Protein AF-A0ABD3NKW6-F1 (afdb_monomer)

InterPro domains:
  IPR004033 UbiE/COQ5 methyltransferase [MF_01813] (65-341)
  IPR004033 UbiE/COQ5 methyltransferase [PS51608] (69-341)
  IPR004033 UbiE/COQ5 methyltransferase [TIGR01934] (74-341)
  IPR023576 UbiE/COQ5 methyltransferase, conserved site [PS01183] (85-100)
  IPR023576 UbiE/COQ5 methyltransferase, conserved site [PS01184] (249-263)
  IPR029063 S-adenosyl-L-methionine-dependent methyltransferase superfamily [G3DSA:3.40.50.150] (80-342)
  IPR029063 S-adenosyl-L-methionine-dependent methyltransferase superfamily [SSF53335] (62-340)

Secondary structure (DSSP, 8-state):
----------------------------------------PPP-----PPPS-BTTEEEETTEEEEHHHHHHHHHHHHHHHGGGHHHHHHHHHTTTHHHHHHHHHHHHTHHHHHHHHHHHHHHHHHH--SS-----PPPEEEEEET-TT-HHHHHHHHHHTHHHHHHHHS--SEEEEEEES-HHHHHHHHHHHHHHH-SHHHHTS-SEEEEE-BTTB-SS-TT-EEEEEEES-GGG-S-HHHHHHHHHHHEEEEEEEEEEEE---SSHHHHHHHHHHHHHTHHHHHHHHHS-HHHHHHHHHHHHHSPPHHHHHHHHHHTT-EEEEEEEEGGGTEEEEEEE---

Sequence (343 aa):
MASCGVASTFIRRACAAYNSHAAVSSRQSGRYLSTAANSTAPPHQSQTVESYVSGSTTHFGFTSVSINEKESKVRQVFENVADNYDVMNDFMSAGLHRYWKDELLKMTGVAPMSKVIRRRASMNNYESSTELDNKRGSGFSILDVAGGTGDVAFRFIDAAKCEERAKSSGLDEIAVTVCDINPEMLRVGESRARKRFGSALLDDTRALTFVEGNAQYLPFEDNSFDLYTIAFGLRNVTDVDMALRDAYRVLKPGGRFMCLEFSHVTNVPLAKLYDLYSFNVIPQLGQMVANDRDSYQYLVESIRKFCTQEELVKRMEVGGFEEVKFTNMSGGIVAVHEGWKPL

Mean predicted aligned error: 11.47 Å

Organism: NCBI:txid382360

Structure (mmCIF, N/CA/C/O backbone):
data_AF-A0ABD3NKW6-F1
#
_entry.id   AF-A0ABD3NKW6-F1
#
loop_
_atom_site.group_PDB
_atom_site.id
_atom_site.type_symbol
_atom_site.label_atom_id
_atom_site.label_alt_id
_atom_site.label_comp_id
_atom_site.label_asym_id
_atom_site.label_entity_id
_atom_site.label_seq_id
_atom_site.pdbx_PDB_ins_code
_atom_site.Cartn_x
_atom_site.Cartn_y
_atom_site.Cartn_z
_atom_site.occupancy
_atom_site.B_iso_or_equiv
_atom_site.auth_seq_id
_atom_site.auth_comp_id
_atom_site.auth_asym_id
_atom_site.auth_atom_id
_atom_site.pdbx_PDB_model_num
ATOM 1 N N . MET A 1 1 ? -18.221 -42.691 -45.641 1.00 33.38 1 MET A N 1
ATOM 2 C CA . MET A 1 1 ? -18.600 -44.105 -45.842 1.00 33.38 1 MET A CA 1
ATOM 3 C C . MET A 1 1 ? -17.559 -44.968 -45.150 1.00 33.38 1 MET A C 1
ATOM 5 O O . MET A 1 1 ? -16.398 -44.699 -45.403 1.00 33.38 1 MET A O 1
ATOM 9 N N . ALA A 1 2 ? -18.010 -45.889 -44.281 1.00 30.97 2 ALA A N 1
ATOM 10 C CA . ALA A 1 2 ? -17.449 -47.209 -43.914 1.00 30.97 2 ALA A CA 1
ATOM 11 C C . ALA A 1 2 ? -15.909 -47.385 -43.800 1.00 30.97 2 ALA A C 1
ATOM 13 O O . ALA A 1 2 ? -15.176 -46.987 -44.685 1.00 30.97 2 ALA A O 1
ATOM 14 N N . SER A 1 3 ? -15.316 -48.111 -42.850 1.00 28.39 3 SER A N 1
ATOM 15 C CA . SER A 1 3 ? -15.777 -49.007 -41.780 1.00 28.39 3 SER A CA 1
ATOM 16 C C . SER A 1 3 ? -14.523 -49.640 -41.136 1.00 28.39 3 SER A C 1
ATOM 18 O O . SER A 1 3 ? -13.488 -49.714 -41.790 1.00 28.39 3 SER A O 1
ATOM 20 N N . CYS A 1 4 ? -14.699 -50.212 -39.936 1.00 27.86 4 CYS A N 1
ATOM 21 C CA . CYS A 1 4 ? -13.873 -51.237 -39.266 1.00 27.86 4 CYS A CA 1
ATOM 22 C C . CYS A 1 4 ? -12.521 -50.793 -38.668 1.00 27.86 4 CYS A C 1
ATOM 24 O O . CYS A 1 4 ? -11.718 -50.162 -39.330 1.00 27.86 4 CYS A O 1
ATOM 26 N N . GLY A 1 5 ? -12.145 -51.141 -37.435 1.00 28.44 5 GLY A N 1
ATOM 27 C CA . GLY A 1 5 ? -12.767 -52.033 -36.456 1.00 28.44 5 GLY A CA 1
ATOM 28 C C . GLY A 1 5 ? -11.754 -53.007 -35.833 1.00 28.44 5 GLY A C 1
ATOM 29 O O . GLY A 1 5 ? -11.247 -53.874 -36.527 1.00 28.44 5 GLY A O 1
ATOM 30 N N . VAL A 1 6 ? -11.637 -52.915 -34.500 1.00 31.64 6 VAL A N 1
ATOM 31 C CA . VAL A 1 6 ? -11.466 -54.010 -33.516 1.00 31.64 6 VAL A CA 1
ATOM 32 C C . VAL A 1 6 ? -10.056 -54.568 -33.194 1.00 31.64 6 VAL A C 1
ATOM 34 O O . VAL A 1 6 ? -9.278 -54.917 -34.071 1.00 31.64 6 VAL A O 1
ATOM 37 N N . ALA A 1 7 ? -9.880 -54.771 -31.871 1.00 27.59 7 ALA A N 1
ATOM 38 C CA . ALA A 1 7 ? -9.043 -55.729 -31.115 1.00 27.59 7 ALA A CA 1
ATOM 39 C C . ALA A 1 7 ? -7.754 -55.162 -30.472 1.00 27.59 7 ALA A C 1
ATOM 41 O O . ALA A 1 7 ? -6.830 -54.778 -31.171 1.00 27.59 7 ALA A O 1
ATOM 42 N N . SER A 1 8 ? -7.713 -54.948 -29.140 1.00 26.91 8 SER A N 1
ATOM 43 C CA . SER A 1 8 ? -7.470 -55.944 -28.052 1.00 26.91 8 SER A CA 1
ATOM 44 C C . SER A 1 8 ? -5.979 -56.338 -28.014 1.00 26.91 8 SER A C 1
ATOM 46 O O . SER A 1 8 ? -5.435 -56.686 -29.044 1.00 26.91 8 SER A O 1
ATOM 48 N N . THR A 1 9 ? -5.186 -56.350 -26.938 1.00 28.30 9 THR A N 1
ATOM 49 C CA . THR A 1 9 ? -5.363 -56.706 -25.518 1.00 28.30 9 THR A CA 1
ATOM 50 C C . THR A 1 9 ? -3.988 -56.458 -24.870 1.00 28.30 9 THR A C 1
ATOM 52 O O . THR A 1 9 ? -3.027 -56.920 -25.464 1.00 28.30 9 THR A O 1
ATOM 55 N N . PHE A 1 10 ? -3.835 -55.847 -23.685 1.00 27.58 10 PHE A N 1
ATOM 56 C CA . PHE A 1 10 ? -2.693 -56.155 -22.787 1.00 27.58 10 PHE A CA 1
ATOM 57 C C . PHE A 1 10 ? -2.976 -55.727 -21.329 1.00 27.58 10 PHE A C 1
ATOM 59 O O . PHE A 1 10 ? -2.706 -54.620 -20.886 1.00 27.58 10 PHE A O 1
ATOM 66 N N . ILE A 1 11 ? -3.677 -56.630 -20.642 1.00 30.50 11 ILE A N 1
ATOM 67 C CA . ILE A 1 11 ? -3.441 -57.194 -19.299 1.00 30.50 11 ILE A CA 1
ATOM 68 C C . ILE A 1 11 ? -2.828 -56.312 -18.181 1.00 30.50 11 ILE A C 1
ATOM 70 O O . ILE A 1 11 ? -1.677 -55.893 -18.210 1.00 30.50 11 ILE A O 1
ATOM 74 N N . ARG A 1 12 ? -3.630 -56.224 -17.107 1.00 28.33 12 ARG A N 1
ATOM 75 C CA . ARG A 1 12 ? -3.358 -55.844 -15.707 1.00 28.33 12 ARG A CA 1
ATOM 76 C C . ARG A 1 12 ? -2.339 -56.751 -14.984 1.00 28.33 12 ARG A C 1
ATOM 78 O O . ARG A 1 12 ? -2.414 -57.964 -15.161 1.00 28.33 12 ARG A O 1
ATOM 85 N N . ARG A 1 13 ? -1.584 -56.177 -14.027 1.00 29.86 13 ARG A N 1
ATOM 86 C CA . ARG A 1 13 ? -1.121 -56.674 -12.686 1.00 29.86 13 ARG A CA 1
ATOM 87 C C . ARG A 1 13 ? 0.181 -55.911 -12.329 1.00 29.86 13 ARG A C 1
ATOM 89 O O . ARG A 1 13 ? 0.965 -55.669 -13.227 1.00 29.86 13 ARG A O 1
ATOM 96 N N . ALA A 1 14 ? 0.491 -55.460 -11.111 1.00 27.47 14 ALA A N 1
ATOM 97 C CA . ALA A 1 14 ? 0.169 -55.966 -9.781 1.00 27.47 14 ALA A CA 1
ATOM 98 C C . ALA A 1 14 ? 0.286 -54.872 -8.687 1.00 27.47 14 ALA A C 1
ATOM 100 O O . ALA A 1 14 ? 1.202 -54.054 -8.715 1.00 27.47 14 ALA A O 1
ATOM 101 N N . CYS A 1 15 ? -0.598 -54.943 -7.686 1.00 25.53 15 CYS A N 1
ATOM 102 C CA . CYS A 1 15 ? -0.353 -54.509 -6.306 1.00 25.53 15 CYS A CA 1
ATOM 103 C C . CYS A 1 15 ? 0.117 -55.725 -5.491 1.00 25.53 15 CYS A C 1
ATOM 105 O O . CYS A 1 15 ? -0.533 -56.766 -5.565 1.00 25.53 15 CYS A O 1
ATOM 107 N N . ALA A 1 16 ? 1.174 -55.572 -4.689 1.00 28.62 16 ALA A N 1
ATOM 108 C CA . ALA A 1 16 ? 1.470 -56.333 -3.463 1.00 28.62 16 ALA A CA 1
ATOM 109 C C . ALA A 1 16 ? 2.664 -55.635 -2.774 1.00 28.62 16 ALA A C 1
ATOM 111 O O . ALA A 1 16 ? 3.709 -55.462 -3.386 1.00 28.62 16 ALA A O 1
ATOM 112 N N . ALA A 1 17 ? 2.444 -54.978 -1.635 1.00 28.56 17 ALA A N 1
ATOM 113 C CA . ALA A 1 17 ? 2.640 -55.523 -0.287 1.00 28.56 17 ALA A CA 1
ATOM 114 C C . ALA A 1 17 ? 4.110 -55.482 0.170 1.00 28.56 17 ALA A C 1
ATOM 116 O O . ALA A 1 17 ? 4.912 -56.308 -0.244 1.00 28.56 17 ALA A O 1
ATOM 117 N N . TYR A 1 18 ? 4.427 -54.565 1.089 1.00 26.27 18 TYR A N 1
ATOM 118 C CA . TYR A 1 18 ? 5.537 -54.732 2.026 1.00 26.27 18 TYR A CA 1
ATOM 119 C C . TYR A 1 18 ? 5.127 -54.166 3.387 1.00 26.27 18 TYR A C 1
ATOM 121 O O . TYR A 1 18 ? 5.034 -52.960 3.586 1.00 26.27 18 TYR A O 1
ATOM 129 N N . ASN A 1 19 ? 4.831 -55.086 4.300 1.00 27.77 19 ASN A N 1
ATOM 130 C CA . ASN A 1 19 ? 4.657 -54.865 5.726 1.00 27.77 19 ASN A CA 1
ATOM 131 C C . ASN A 1 19 ? 5.446 -55.998 6.388 1.00 27.77 19 ASN A C 1
ATOM 133 O O . ASN A 1 19 ? 5.129 -57.167 6.170 1.00 27.77 19 ASN A O 1
ATOM 137 N N . SER A 1 20 ? 6.478 -55.680 7.165 1.00 32.22 20 SER A N 1
ATOM 138 C CA . SER A 1 20 ? 7.142 -56.665 8.020 1.00 32.22 20 SER A CA 1
ATOM 139 C C . SER A 1 20 ? 7.704 -55.992 9.265 1.00 32.22 20 SER A C 1
ATOM 141 O O . SER A 1 20 ? 8.582 -55.135 9.192 1.00 32.22 20 SER A O 1
ATOM 143 N N . HIS A 1 21 ? 7.153 -56.421 10.396 1.00 29.48 21 HIS A N 1
ATOM 144 C CA . HIS A 1 21 ? 7.590 -56.178 11.762 1.00 29.48 21 HIS A CA 1
ATOM 145 C C . HIS A 1 21 ? 9.037 -56.619 12.026 1.00 29.48 21 HIS A C 1
ATOM 147 O O . HIS A 1 21 ? 9.450 -57.691 11.591 1.00 29.48 21 HIS A O 1
ATOM 153 N N . ALA A 1 22 ? 9.718 -55.882 12.905 1.00 29.91 22 ALA A N 1
ATOM 154 C CA . ALA A 1 22 ? 10.648 -56.449 13.877 1.00 29.91 22 ALA A CA 1
ATOM 155 C C . ALA A 1 22 ? 10.553 -55.651 15.190 1.00 29.91 22 ALA A C 1
ATOM 157 O O . ALA A 1 22 ? 10.669 -54.428 15.197 1.00 29.91 22 ALA A O 1
ATOM 158 N N . ALA A 1 23 ? 10.289 -56.359 16.286 1.00 29.00 23 ALA A N 1
ATOM 159 C CA . ALA A 1 23 ? 10.286 -55.876 17.666 1.00 29.00 23 ALA A CA 1
ATOM 160 C C . ALA A 1 23 ? 11.437 -56.541 18.452 1.00 29.00 23 ALA A C 1
ATOM 162 O O . ALA A 1 23 ? 12.049 -57.467 17.923 1.00 29.00 23 ALA A O 1
ATOM 163 N N . VAL A 1 24 ? 11.619 -56.111 19.720 1.00 29.00 24 VAL A N 1
ATOM 164 C CA . VAL A 1 24 ? 12.533 -56.566 20.815 1.00 29.00 24 VAL A CA 1
ATOM 165 C C . VAL A 1 24 ? 13.629 -55.515 21.108 1.00 29.00 24 VAL A C 1
ATOM 167 O O . VAL A 1 24 ? 14.308 -55.089 20.190 1.00 29.00 24 VAL A O 1
ATOM 170 N N . SER A 1 25 ? 13.938 -55.053 22.332 1.00 28.39 25 SER A N 1
ATOM 171 C CA . SER A 1 25 ? 13.338 -55.130 23.677 1.00 28.39 25 SER A CA 1
ATOM 172 C C . SER A 1 25 ? 14.149 -54.244 24.656 1.00 28.39 25 SER A C 1
ATOM 174 O O . SER A 1 25 ? 15.366 -54.351 24.711 1.00 28.39 25 SER A O 1
ATOM 176 N N . SER A 1 26 ? 13.433 -53.504 25.513 1.00 29.06 26 SER A N 1
ATOM 177 C CA . SER A 1 26 ? 13.667 -53.228 26.953 1.00 29.06 26 SER A CA 1
ATOM 178 C C . SER A 1 26 ? 14.869 -52.437 27.522 1.00 29.06 26 SER A C 1
ATOM 180 O O . SER A 1 26 ? 16.027 -52.736 27.253 1.00 29.06 26 SER A O 1
ATOM 182 N N . ARG A 1 27 ? 14.493 -51.666 28.569 1.00 28.92 27 ARG A N 1
ATOM 183 C CA . ARG A 1 27 ? 15.226 -51.003 29.684 1.00 28.92 27 ARG A CA 1
ATOM 184 C C . ARG A 1 27 ? 15.578 -49.529 29.402 1.00 28.92 27 ARG A C 1
ATOM 186 O O . ARG A 1 27 ? 16.121 -49.232 28.358 1.00 28.92 27 ARG A O 1
ATOM 193 N N . GLN A 1 28 ? 15.295 -48.545 30.261 1.00 30.89 28 GLN A N 1
ATOM 194 C CA . GLN A 1 28 ? 14.989 -48.552 31.694 1.00 30.89 28 GLN A CA 1
ATOM 195 C C . GLN A 1 28 ? 14.219 -47.273 32.093 1.00 30.89 28 GLN A C 1
ATOM 197 O O . GLN A 1 28 ? 14.350 -46.218 31.484 1.00 30.89 28 GLN A O 1
ATOM 202 N N . SER A 1 29 ? 13.413 -47.416 33.138 1.00 29.16 29 SER A N 1
ATOM 203 C CA . SER A 1 29 ? 12.510 -46.462 33.784 1.00 29.16 29 SER A CA 1
ATOM 204 C C . SER A 1 29 ? 13.199 -45.318 34.543 1.00 29.16 29 SER A C 1
ATOM 206 O O . SER A 1 29 ? 14.027 -45.584 35.412 1.00 29.16 29 SER A O 1
ATOM 208 N N . GLY A 1 30 ? 12.734 -44.081 34.340 1.00 28.47 30 GLY A N 1
ATOM 209 C CA . GLY A 1 30 ? 12.925 -42.947 35.250 1.00 28.47 30 GLY A CA 1
ATOM 210 C C . GLY A 1 30 ? 11.566 -42.390 35.677 1.00 28.47 30 GLY A C 1
ATOM 211 O O . GLY A 1 30 ? 10.853 -41.802 34.872 1.00 28.47 30 GLY A O 1
ATOM 212 N N . ARG A 1 31 ? 11.181 -42.634 36.935 1.00 30.16 31 ARG A N 1
ATOM 213 C CA . ARG A 1 31 ? 9.977 -42.084 37.573 1.00 30.16 31 ARG A CA 1
ATOM 214 C C . ARG A 1 31 ? 10.180 -40.590 37.837 1.00 30.16 31 ARG A C 1
ATOM 216 O O . ARG A 1 31 ? 11.082 -40.249 38.593 1.00 30.16 31 ARG A O 1
ATOM 223 N N . TYR A 1 32 ? 9.284 -39.742 37.340 1.00 29.30 32 TYR A N 1
ATOM 224 C CA . TYR A 1 32 ? 8.983 -38.459 37.975 1.00 29.30 32 TYR A CA 1
ATOM 225 C C . TYR A 1 32 ? 7.491 -38.393 38.290 1.00 29.30 32 TYR A C 1
ATOM 227 O O . TYR A 1 32 ? 6.638 -38.765 37.488 1.00 29.30 32 TYR A O 1
ATOM 235 N N . LEU A 1 33 ? 7.224 -38.030 39.539 1.00 29.61 33 LEU A N 1
ATOM 236 C CA . LEU A 1 33 ? 5.930 -38.032 40.200 1.00 29.61 33 LEU A CA 1
ATOM 237 C C . LEU A 1 33 ? 4.982 -37.018 39.550 1.00 29.61 33 LEU A C 1
ATOM 239 O O . LEU A 1 33 ? 5.311 -35.846 39.403 1.00 29.61 33 LEU A O 1
ATOM 243 N N . SER A 1 34 ? 3.788 -37.498 39.207 1.00 28.03 34 SER A N 1
ATOM 244 C CA . SER A 1 34 ? 2.628 -36.704 38.811 1.00 28.03 34 SER A CA 1
ATOM 245 C C . SER A 1 34 ? 2.076 -35.953 40.025 1.00 28.03 34 SER A C 1
ATOM 247 O O . SER A 1 34 ? 1.469 -36.569 40.903 1.00 28.03 34 SER A O 1
ATOM 249 N N . THR A 1 35 ? 2.218 -34.630 40.053 1.00 30.28 35 THR A N 1
ATOM 250 C CA . THR A 1 35 ? 1.342 -33.748 40.831 1.00 30.28 35 THR A CA 1
ATOM 251 C C . THR A 1 35 ? 0.228 -33.252 39.916 1.00 30.28 35 THR A C 1
ATOM 253 O O . THR A 1 35 ? 0.448 -32.451 39.011 1.00 30.28 35 THR A O 1
ATOM 256 N N . ALA A 1 36 ? -0.982 -33.765 40.142 1.00 33.78 36 ALA A N 1
ATOM 257 C CA . ALA A 1 36 ? -2.195 -33.288 39.500 1.00 33.78 36 ALA A CA 1
ATOM 258 C C . ALA A 1 36 ? -2.476 -31.849 39.959 1.00 33.78 36 ALA A C 1
ATOM 260 O O . ALA A 1 36 ? -2.859 -31.620 41.105 1.00 33.78 36 ALA A O 1
ATOM 261 N N . ALA A 1 37 ? -2.278 -30.886 39.063 1.00 31.77 37 ALA A N 1
ATOM 262 C CA . ALA A 1 37 ? -2.825 -29.546 39.194 1.00 31.77 37 ALA A CA 1
ATOM 263 C C . ALA A 1 37 ? -4.013 -29.439 38.233 1.00 31.77 37 ALA A C 1
ATOM 265 O O . ALA A 1 37 ? -3.845 -29.459 37.014 1.00 31.77 37 ALA A O 1
ATOM 266 N N . ASN A 1 38 ? -5.218 -29.357 38.799 1.00 33.81 38 ASN A N 1
ATOM 267 C CA . ASN A 1 38 ? -6.425 -28.957 38.086 1.00 33.81 38 ASN A CA 1
ATOM 268 C C . ASN A 1 38 ? -6.201 -27.566 37.478 1.00 33.81 38 ASN A C 1
ATOM 270 O O . ASN A 1 38 ? -6.297 -26.561 38.177 1.00 33.81 38 ASN A O 1
ATOM 274 N N . SER A 1 39 ? -5.914 -27.515 36.180 1.00 29.44 39 SER A N 1
ATOM 275 C CA . SER A 1 39 ? -6.026 -26.305 35.372 1.00 29.44 39 SER A CA 1
ATOM 276 C C . SER A 1 39 ? -7.225 -26.485 34.455 1.00 29.44 39 SER A C 1
ATOM 278 O O . SER A 1 39 ? -7.137 -27.070 33.377 1.00 29.44 39 SER A O 1
ATOM 280 N N . THR A 1 40 ? -8.389 -26.045 34.923 1.00 32.22 40 THR A N 1
ATOM 281 C CA . THR A 1 40 ? -9.541 -25.818 34.055 1.00 32.22 40 THR A CA 1
ATOM 282 C C . THR A 1 40 ? -9.231 -24.592 33.205 1.00 32.22 40 THR A C 1
ATOM 284 O O . THR A 1 40 ? -9.471 -23.460 33.628 1.00 32.22 40 THR A O 1
ATOM 287 N N . ALA A 1 41 ? -8.649 -24.817 32.028 1.00 31.16 41 ALA A N 1
ATOM 288 C CA . ALA A 1 41 ? -8.566 -23.795 30.997 1.00 31.16 41 ALA A CA 1
ATOM 289 C C . ALA A 1 41 ? -9.996 -23.340 30.640 1.00 31.16 41 ALA A C 1
ATOM 291 O O . ALA A 1 41 ? -10.874 -24.195 30.470 1.00 31.16 41 ALA A O 1
ATOM 292 N N . PRO A 1 42 ? -10.271 -22.027 30.562 1.00 32.03 42 PRO A N 1
ATOM 293 C CA . PRO A 1 42 ? -11.577 -21.550 30.136 1.00 32.03 42 PRO A CA 1
ATOM 294 C C . PRO A 1 42 ? -11.815 -21.949 28.669 1.00 32.03 42 PRO A C 1
ATOM 296 O O . PRO A 1 42 ? -10.858 -22.061 27.899 1.00 32.03 42 PRO A O 1
ATOM 299 N N . PRO A 1 43 ? -13.073 -22.190 28.264 1.00 33.19 43 PRO A N 1
ATOM 300 C CA . PRO A 1 43 ? -13.381 -22.626 26.911 1.00 33.19 43 PRO A CA 1
ATOM 301 C C . PRO A 1 43 ? -12.964 -21.543 25.910 1.00 33.19 43 PRO A C 1
ATOM 303 O O . PRO A 1 43 ? -13.298 -20.371 26.090 1.00 33.19 43 PRO A O 1
ATOM 306 N N . HIS A 1 44 ? -12.249 -21.942 24.853 1.00 35.72 44 HIS A N 1
ATOM 307 C CA . HIS A 1 44 ? -11.991 -21.109 23.680 1.00 35.72 44 HIS A CA 1
ATOM 308 C C . HIS A 1 44 ? -13.333 -20.634 23.110 1.00 35.72 44 HIS A C 1
ATOM 310 O O . HIS A 1 44 ? -14.015 -21.367 22.396 1.00 35.72 44 HIS A O 1
ATOM 316 N N . GLN A 1 45 ? -13.730 -19.405 23.436 1.00 33.91 45 GLN A N 1
ATOM 317 C CA . GLN A 1 45 ? -14.760 -18.709 22.682 1.00 33.91 45 GLN A CA 1
ATOM 318 C C . GLN A 1 45 ? -14.156 -18.389 21.318 1.00 33.91 45 GLN A C 1
ATOM 320 O O . GLN A 1 45 ? -13.239 -17.576 21.213 1.00 33.91 45 GLN A O 1
ATOM 325 N N . SER A 1 46 ? -14.656 -19.052 20.279 1.00 40.69 46 SER A N 1
ATOM 326 C CA . SER A 1 46 ? -14.498 -18.620 18.897 1.00 40.69 46 SER A CA 1
ATOM 327 C C . SER A 1 46 ? -15.045 -17.194 18.791 1.00 40.69 46 SER A C 1
ATOM 329 O O . SER A 1 46 ? -16.255 -16.998 18.685 1.00 40.69 46 SER A O 1
ATOM 331 N N . GLN A 1 47 ? -14.170 -16.195 18.911 1.00 41.41 47 GLN A N 1
ATOM 332 C CA . GLN A 1 47 ? -14.525 -14.800 18.686 1.00 41.41 47 GLN A CA 1
ATOM 333 C C . GLN A 1 47 ? -14.821 -14.651 17.195 1.00 41.41 47 GLN A C 1
ATOM 335 O O . GLN A 1 47 ? -13.909 -14.540 16.381 1.00 41.41 47 GLN A O 1
ATOM 340 N N . THR A 1 48 ? -16.099 -14.707 16.828 1.00 53.34 48 THR A N 1
ATOM 341 C CA . THR A 1 48 ? -16.556 -14.314 15.497 1.00 53.34 48 THR A CA 1
ATOM 342 C C . THR A 1 48 ? -16.215 -12.841 15.321 1.00 53.34 48 THR A C 1
ATOM 344 O O . THR A 1 48 ? -16.805 -11.991 15.987 1.00 53.34 48 THR A O 1
ATOM 347 N N . VAL A 1 49 ? -15.225 -12.537 14.484 1.00 62.59 49 VAL A N 1
ATOM 348 C CA . VAL A 1 49 ? -14.912 -11.155 14.118 1.00 62.59 49 VAL A CA 1
ATOM 349 C C . VAL A 1 49 ? -16.115 -10.612 13.346 1.00 62.59 49 VAL A C 1
ATOM 351 O O . VAL A 1 49 ? -16.510 -11.198 12.339 1.00 62.59 49 VAL A O 1
ATOM 354 N N . GLU A 1 50 ? -16.742 -9.540 13.835 1.00 70.75 50 GLU A N 1
ATOM 355 C CA . GLU A 1 50 ? -17.861 -8.914 13.127 1.00 70.75 50 GLU A CA 1
ATOM 356 C C . GLU A 1 50 ? -17.410 -8.442 11.736 1.00 70.75 50 GLU A C 1
ATOM 358 O O . GLU A 1 50 ? -16.329 -7.867 11.574 1.00 70.75 50 GLU A O 1
ATOM 363 N N . SER A 1 51 ? -18.237 -8.699 10.722 1.00 69.62 51 SER A N 1
ATOM 364 C CA . SER A 1 51 ? -17.988 -8.275 9.339 1.00 69.62 51 SER A CA 1
ATOM 365 C C . SER A 1 51 ? -17.775 -6.762 9.263 1.00 69.62 51 SER A C 1
ATOM 367 O O . SER A 1 51 ? -18.509 -5.996 9.889 1.00 69.62 51 SER A O 1
ATOM 369 N N . TYR A 1 52 ? -16.798 -6.322 8.463 1.00 69.56 52 TYR A N 1
ATOM 370 C CA . TYR A 1 52 ? -16.562 -4.892 8.203 1.00 69.56 52 TYR A CA 1
ATOM 371 C C . TYR A 1 52 ? -17.764 -4.178 7.563 1.00 69.56 52 TYR A C 1
ATOM 373 O O . TYR A 1 52 ? -17.893 -2.953 7.638 1.00 69.56 52 TYR A O 1
ATOM 381 N N . VAL A 1 53 ? -18.641 -4.951 6.926 1.00 70.69 53 VAL A N 1
ATOM 382 C CA . VAL A 1 53 ? -19.881 -4.495 6.305 1.00 70.69 53 VAL A CA 1
ATOM 383 C C . VAL A 1 53 ? -21.069 -4.986 7.128 1.00 70.69 53 VAL A C 1
ATOM 385 O O . VAL A 1 53 ? -21.176 -6.180 7.419 1.00 70.69 53 VAL A O 1
ATOM 388 N N . SER A 1 54 ? -21.993 -4.077 7.448 1.00 68.19 54 SER A N 1
ATOM 389 C CA . SER A 1 54 ? -23.279 -4.403 8.071 1.00 68.19 54 SER A CA 1
ATOM 390 C C . SER A 1 54 ? -24.402 -4.202 7.051 1.00 68.19 54 SER A C 1
ATOM 392 O O . SER A 1 54 ? -24.829 -3.077 6.764 1.00 68.19 54 SER A O 1
ATOM 394 N N . GLY A 1 55 ? -24.840 -5.303 6.432 1.00 75.62 55 GLY A N 1
ATOM 395 C CA . GLY A 1 55 ? -25.840 -5.286 5.362 1.00 75.62 55 GLY A CA 1
ATOM 396 C C . GLY A 1 55 ? -25.334 -4.574 4.104 1.00 75.62 55 GLY A C 1
ATOM 397 O O . GLY A 1 55 ? -24.391 -5.029 3.470 1.00 75.62 55 GLY A O 1
ATOM 398 N N . SER A 1 56 ? -25.965 -3.457 3.732 1.00 76.88 56 SER A N 1
ATOM 399 C CA . SER A 1 56 ? -25.594 -2.635 2.566 1.00 76.88 56 SER A CA 1
ATOM 400 C C . SER A 1 56 ? -24.831 -1.354 2.932 1.00 76.88 56 SER A C 1
ATOM 402 O O . SER A 1 56 ? -24.697 -0.455 2.096 1.00 76.88 56 SER A O 1
ATOM 404 N N . THR A 1 57 ? -24.383 -1.229 4.187 1.00 81.38 57 THR A N 1
ATOM 405 C CA . THR A 1 57 ? -23.787 0.000 4.731 1.00 81.38 57 THR A CA 1
ATOM 406 C C . THR A 1 57 ? -22.395 -0.223 5.318 1.00 81.38 57 THR A C 1
ATOM 408 O O . THR A 1 57 ? -22.033 -1.324 5.732 1.00 81.38 57 THR A O 1
ATOM 411 N N . THR A 1 58 ? -21.604 0.847 5.331 1.00 85.88 58 THR A N 1
ATOM 412 C CA . THR A 1 58 ? -20.219 0.913 5.815 1.00 85.88 58 THR A CA 1
ATOM 413 C C . THR A 1 58 ? -19.930 2.329 6.344 1.00 85.88 58 THR A C 1
ATOM 415 O O . THR A 1 58 ? -20.820 3.183 6.381 1.00 85.88 58 THR A O 1
ATOM 418 N N . HIS A 1 59 ? -18.704 2.595 6.792 1.00 82.25 59 HIS A N 1
ATOM 419 C CA . HIS A 1 59 ? -18.315 3.868 7.403 1.00 82.25 59 HIS A CA 1
ATOM 420 C C . HIS A 1 59 ? -17.485 4.753 6.468 1.00 82.25 59 HIS A C 1
ATOM 422 O O . HIS A 1 59 ? -16.456 4.320 5.944 1.00 82.25 59 HIS A O 1
ATOM 428 N N . PHE A 1 60 ? -17.889 6.017 6.340 1.00 82.62 60 PHE A N 1
ATOM 429 C CA . PHE A 1 60 ? -17.077 7.105 5.800 1.00 82.62 60 PHE A CA 1
ATOM 430 C C . PHE A 1 60 ? -16.769 8.073 6.944 1.00 82.62 60 PHE A C 1
ATOM 432 O O . PHE A 1 60 ? -17.628 8.858 7.355 1.00 82.62 60 PHE A O 1
ATOM 439 N N . GLY A 1 61 ? -15.574 7.933 7.524 1.00 85.88 61 GLY A N 1
ATOM 440 C CA . GLY A 1 61 ? -15.247 8.581 8.787 1.00 85.88 61 GLY A CA 1
ATOM 441 C C . GLY A 1 61 ? -16.253 8.191 9.874 1.00 85.88 61 GLY A C 1
ATOM 442 O O . GLY A 1 61 ? -16.550 7.012 10.067 1.00 85.88 61 GLY A O 1
ATOM 443 N N . PHE A 1 62 ? -16.833 9.164 10.567 1.00 86.06 62 PHE A N 1
ATOM 444 C CA . PHE A 1 62 ? -17.842 8.910 11.603 1.00 86.06 62 PHE A CA 1
ATOM 445 C C . PHE A 1 62 ? -19.278 8.761 11.085 1.00 86.06 62 PHE A C 1
ATOM 447 O O . PHE A 1 62 ? -20.180 8.483 11.875 1.00 86.06 62 PHE A O 1
ATOM 454 N N . THR A 1 63 ? -19.491 8.856 9.772 1.00 83.12 63 THR A N 1
ATOM 455 C CA . THR A 1 63 ? -20.815 8.719 9.149 1.00 83.12 63 THR A CA 1
ATOM 456 C C . THR A 1 63 ? -21.032 7.301 8.614 1.00 83.12 63 THR A C 1
ATOM 458 O O . THR A 1 63 ? -20.119 6.691 8.057 1.00 83.12 63 THR A O 1
ATOM 461 N N . SER A 1 64 ? -22.245 6.761 8.763 1.00 85.19 64 SER A N 1
ATOM 462 C CA . SER A 1 64 ? -22.660 5.525 8.085 1.00 85.19 64 SER A CA 1
ATOM 463 C C . SER A 1 64 ? -23.249 5.859 6.714 1.00 85.19 64 SER A C 1
ATOM 465 O O . SER A 1 64 ? -24.100 6.739 6.607 1.00 85.19 64 SER A O 1
ATOM 467 N N . VAL A 1 65 ? -22.767 5.187 5.672 1.00 86.62 65 VAL A N 1
ATOM 468 C CA . VAL A 1 65 ? -23.123 5.415 4.263 1.00 86.62 65 VAL A CA 1
ATOM 469 C C . VAL A 1 65 ? -23.308 4.078 3.548 1.00 86.62 65 VAL A C 1
ATOM 471 O O . VAL A 1 65 ? -22.889 3.034 4.055 1.00 86.62 65 VAL A O 1
ATOM 474 N N . SER A 1 66 ? -23.908 4.081 2.357 1.00 89.31 66 SER A N 1
ATOM 475 C CA . SER A 1 66 ? -23.927 2.866 1.528 1.00 89.31 66 SER A CA 1
ATOM 476 C C . SER A 1 66 ? -22.523 2.510 1.010 1.00 89.31 66 SER A C 1
ATOM 478 O O . SER A 1 66 ? -21.648 3.372 0.923 1.00 89.31 66 SER A O 1
ATOM 480 N N . ILE A 1 67 ? -22.300 1.246 0.638 1.00 85.44 67 ILE A N 1
ATOM 481 C CA . ILE A 1 67 ? -21.013 0.780 0.075 1.00 85.44 67 ILE A CA 1
ATOM 482 C C . ILE A 1 67 ? -20.618 1.594 -1.166 1.00 85.44 67 ILE A C 1
ATOM 484 O O . ILE A 1 67 ? -19.512 2.130 -1.222 1.00 85.44 67 ILE A O 1
ATOM 488 N N . ASN A 1 68 ? -21.550 1.756 -2.110 1.00 85.38 68 ASN A N 1
ATOM 489 C CA . ASN A 1 68 ? -21.320 2.512 -3.344 1.00 85.38 68 ASN A CA 1
ATOM 490 C C . ASN A 1 68 ? -21.017 3.991 -3.058 1.00 85.38 68 ASN A C 1
ATOM 492 O O . ASN A 1 68 ? -20.171 4.602 -3.706 1.00 85.38 68 ASN A O 1
ATOM 496 N N . GLU A 1 69 ? -21.689 4.570 -2.060 1.00 87.44 69 GLU A N 1
ATOM 497 C CA . GLU A 1 69 ? -21.450 5.952 -1.651 1.00 87.44 69 GLU A CA 1
ATOM 498 C C . GLU A 1 69 ? -20.071 6.127 -1.003 1.00 87.44 69 GLU A C 1
ATOM 500 O O . GLU A 1 69 ? -19.393 7.111 -1.292 1.00 87.44 69 GLU A O 1
ATOM 505 N N . LYS A 1 70 ? -19.618 5.177 -0.170 1.00 87.00 70 LYS A N 1
ATOM 506 C CA . LYS A 1 70 ? -18.258 5.213 0.390 1.00 87.00 70 LYS A CA 1
ATOM 507 C C . LYS A 1 70 ? -17.213 5.159 -0.718 1.00 87.00 70 LYS A C 1
ATOM 509 O O . LYS A 1 70 ? -16.311 5.989 -0.698 1.00 87.00 70 LYS A O 1
ATOM 514 N N . GLU A 1 71 ? -17.338 4.238 -1.673 1.00 86.81 71 GLU A N 1
ATOM 515 C CA . GLU A 1 71 ? -16.380 4.121 -2.781 1.00 86.81 71 GLU A CA 1
ATOM 516 C C . GLU A 1 71 ? -16.278 5.437 -3.570 1.00 86.81 71 GLU A C 1
ATOM 518 O O . GLU A 1 71 ? -15.181 5.967 -3.751 1.00 86.81 71 GLU A O 1
ATOM 523 N N . SER A 1 72 ? -17.420 6.034 -3.931 1.00 88.44 72 SER A N 1
ATOM 524 C CA . SER A 1 72 ? -17.456 7.321 -4.637 1.00 88.44 72 SER A CA 1
ATOM 525 C C . SER A 1 72 ? -16.847 8.467 -3.823 1.00 88.44 72 SER A C 1
ATOM 527 O O . SER A 1 72 ? -16.110 9.279 -4.378 1.00 88.44 72 SER A O 1
ATOM 529 N N . LYS A 1 73 ? -17.140 8.555 -2.519 1.00 88.06 73 LYS A N 1
ATOM 530 C CA . LYS A 1 73 ? -16.606 9.616 -1.650 1.00 88.06 73 LYS A CA 1
ATOM 531 C C . LYS A 1 73 ? -15.101 9.480 -1.440 1.00 88.06 73 LYS A C 1
ATOM 533 O O . LYS A 1 73 ? -14.383 10.471 -1.497 1.00 88.06 73 LYS A O 1
ATOM 538 N N . VAL A 1 74 ? -14.618 8.257 -1.222 1.00 86.94 74 VAL A N 1
ATOM 539 C CA . VAL A 1 74 ? -13.185 7.967 -1.086 1.00 86.94 74 VAL A CA 1
ATOM 540 C C . VAL A 1 74 ? -12.448 8.321 -2.370 1.00 86.94 74 VAL A C 1
ATOM 542 O O . VAL A 1 74 ? -11.429 9.006 -2.318 1.00 86.94 74 VAL A O 1
ATOM 545 N N . ARG A 1 75 ? -12.989 7.921 -3.526 1.00 87.88 75 ARG A N 1
ATOM 546 C CA . ARG A 1 75 ? -12.433 8.293 -4.827 1.00 87.88 75 ARG A CA 1
ATOM 547 C C . ARG A 1 75 ? -12.316 9.810 -4.970 1.00 87.88 75 ARG A C 1
ATOM 549 O O . ARG A 1 75 ? -11.235 10.286 -5.292 1.00 87.88 75 ARG A O 1
ATOM 556 N N . GLN A 1 76 ? -13.376 10.553 -4.650 1.00 87.06 76 GLN A N 1
ATOM 557 C CA . GLN A 1 76 ? -13.376 12.015 -4.727 1.00 87.06 76 GLN A CA 1
ATOM 558 C C . GLN A 1 76 ? -12.324 12.658 -3.808 1.00 87.06 76 GLN A C 1
ATOM 560 O O . GLN A 1 76 ? -11.621 13.570 -4.237 1.00 87.06 76 GLN A O 1
ATOM 565 N N . VAL A 1 77 ? -12.171 12.164 -2.571 1.00 85.06 77 VAL A N 1
ATOM 566 C CA . VAL A 1 77 ? -11.107 12.618 -1.657 1.00 85.06 77 VAL A CA 1
ATOM 567 C C . VAL A 1 77 ? -9.737 12.459 -2.315 1.00 85.06 77 VAL A C 1
ATOM 569 O O . VAL A 1 77 ? -8.955 13.405 -2.333 1.00 85.06 77 VAL A O 1
ATOM 572 N N . PHE A 1 78 ? -9.452 11.289 -2.897 1.00 85.44 78 PHE A N 1
ATOM 573 C CA . PHE A 1 78 ? -8.150 11.021 -3.512 1.00 85.44 78 PHE A CA 1
ATOM 574 C C . PHE A 1 78 ? -7.937 11.722 -4.858 1.00 85.44 78 PHE A C 1
ATOM 576 O O . PHE A 1 78 ? -6.808 12.099 -5.146 1.00 85.44 78 PHE A O 1
ATOM 583 N N . GLU A 1 79 ? -8.986 11.965 -5.647 1.00 85.62 79 GLU A N 1
ATOM 584 C CA . GLU A 1 79 ? -8.914 12.819 -6.843 1.00 85.62 79 GLU A CA 1
ATOM 585 C C . GLU A 1 79 ? -8.537 14.263 -6.467 1.00 85.62 79 GLU A C 1
ATOM 587 O O . GLU A 1 79 ? -7.632 14.834 -7.073 1.00 85.62 79 GLU A O 1
ATOM 592 N N . ASN A 1 80 ? -9.145 14.828 -5.416 1.00 82.88 80 ASN A N 1
ATOM 593 C CA . ASN A 1 80 ? -8.863 16.198 -4.966 1.00 82.88 80 ASN A CA 1
ATOM 594 C C . ASN A 1 80 ? -7.428 16.385 -4.456 1.00 82.88 80 ASN A C 1
ATOM 596 O O . ASN A 1 80 ? -6.844 17.462 -4.599 1.00 82.88 80 ASN A O 1
ATOM 600 N N . VAL A 1 81 ? -6.853 15.347 -3.844 1.00 81.50 81 VAL A N 1
ATOM 601 C CA . VAL A 1 81 ? -5.510 15.416 -3.257 1.00 81.50 81 VAL A CA 1
ATOM 602 C C . VAL A 1 81 ? -4.433 14.768 -4.121 1.00 81.50 81 VAL A C 1
ATOM 604 O O . VAL A 1 81 ? -3.285 14.800 -3.703 1.00 81.50 81 VAL A O 1
ATOM 607 N N . ALA A 1 82 ? -4.735 14.210 -5.298 1.00 81.94 82 ALA A N 1
ATOM 608 C CA . ALA A 1 82 ? -3.772 13.436 -6.094 1.00 81.94 82 ALA A CA 1
ATOM 609 C C . ALA A 1 82 ? -2.461 14.199 -6.365 1.00 81.94 82 ALA A C 1
ATOM 611 O O . ALA A 1 82 ? -1.368 13.696 -6.083 1.00 81.94 82 ALA A O 1
ATOM 612 N N . ASP A 1 83 ? -2.563 15.452 -6.815 1.00 80.31 83 ASP A N 1
ATOM 613 C CA . ASP A 1 83 ? -1.404 16.320 -7.070 1.00 80.31 83 ASP A CA 1
ATOM 614 C C . ASP A 1 83 ? -0.670 16.741 -5.781 1.00 80.31 83 ASP A C 1
ATOM 616 O O . ASP A 1 83 ? 0.535 16.999 -5.801 1.00 80.31 83 ASP A O 1
ATOM 620 N N . ASN A 1 84 ? -1.373 16.760 -4.644 1.00 81.06 84 ASN A N 1
ATOM 621 C CA . ASN A 1 84 ? -0.876 17.205 -3.337 1.00 81.06 84 ASN A CA 1
ATOM 622 C C . ASN A 1 84 ? -0.715 16.056 -2.323 1.00 81.06 84 ASN A C 1
ATOM 624 O O . ASN A 1 84 ? -0.573 16.296 -1.123 1.00 81.06 84 ASN A O 1
ATOM 628 N N . TYR A 1 85 ? -0.719 14.805 -2.781 1.00 80.69 85 TYR A N 1
ATOM 629 C CA . TYR A 1 85 ? -0.780 13.627 -1.914 1.00 80.69 85 TYR A CA 1
ATOM 630 C C . TYR A 1 85 ? 0.432 13.539 -0.976 1.00 80.69 85 TYR A C 1
ATOM 632 O O . TYR A 1 85 ? 0.314 13.186 0.199 1.00 80.69 85 TYR A O 1
ATOM 640 N N . ASP A 1 86 ? 1.607 13.933 -1.472 1.00 81.50 86 ASP A N 1
ATOM 641 C CA . ASP A 1 86 ? 2.833 13.966 -0.672 1.00 81.50 86 ASP A CA 1
ATOM 642 C C . ASP A 1 86 ? 2.764 15.042 0.420 1.00 81.50 86 ASP A C 1
ATOM 644 O O . ASP A 1 86 ? 3.163 14.785 1.554 1.00 81.50 86 ASP A O 1
ATOM 648 N N . VAL A 1 87 ? 2.185 16.209 0.109 1.00 82.75 87 VAL A N 1
ATOM 649 C CA . VAL A 1 87 ? 1.970 17.310 1.064 1.00 82.75 87 VAL A CA 1
ATOM 650 C C . VAL A 1 87 ? 1.019 16.869 2.177 1.00 82.75 87 VAL A C 1
ATOM 652 O O . VAL A 1 87 ? 1.290 17.079 3.359 1.00 82.75 87 VAL A O 1
ATOM 655 N N . MET A 1 88 ? -0.066 16.190 1.810 1.00 81.12 88 MET A N 1
ATOM 656 C CA . MET A 1 88 ? -1.017 15.612 2.757 1.00 81.12 88 MET A CA 1
ATOM 657 C C . MET A 1 88 ? -0.331 14.617 3.703 1.00 81.12 88 MET A C 1
ATOM 659 O O . MET A 1 88 ? -0.454 14.725 4.926 1.00 81.12 88 MET A O 1
ATOM 663 N N . ASN A 1 89 ? 0.446 13.678 3.158 1.00 84.56 89 ASN A N 1
ATOM 664 C CA . ASN A 1 89 ? 1.196 12.718 3.965 1.00 84.56 89 ASN A CA 1
ATOM 665 C C . ASN A 1 89 ? 2.256 13.389 4.845 1.00 84.56 89 ASN A C 1
ATOM 667 O O . ASN A 1 89 ? 2.479 12.948 5.977 1.00 84.56 89 ASN A O 1
ATOM 671 N N . ASP A 1 90 ? 2.902 14.449 4.361 1.00 85.56 90 ASP A N 1
ATOM 672 C CA . ASP A 1 90 ? 3.865 15.232 5.130 1.00 85.56 90 ASP A CA 1
ATOM 673 C C . ASP A 1 90 ? 3.239 15.851 6.366 1.00 85.56 90 ASP A C 1
ATOM 675 O O . ASP A 1 90 ? 3.783 15.681 7.456 1.00 85.56 90 ASP A O 1
ATOM 679 N N . PHE A 1 91 ? 2.071 16.477 6.235 1.00 82.12 91 PHE A N 1
ATOM 680 C CA . PHE A 1 91 ? 1.375 17.035 7.389 1.00 82.12 91 PHE A CA 1
ATOM 681 C C . PHE A 1 91 ? 0.878 15.956 8.345 1.00 82.12 91 PHE A C 1
ATOM 683 O O . PHE A 1 91 ? 1.085 16.075 9.547 1.00 82.12 91 PHE A O 1
ATOM 690 N N . MET A 1 92 ? 0.286 14.872 7.841 1.00 79.50 92 MET A N 1
ATOM 691 C CA . MET A 1 92 ? -0.243 13.822 8.718 1.00 79.50 92 MET A CA 1
ATOM 692 C C . MET A 1 92 ? 0.837 13.098 9.527 1.00 79.50 92 MET A C 1
ATOM 694 O O . MET A 1 92 ? 0.573 12.625 10.631 1.00 79.50 92 MET A O 1
ATOM 698 N N . SER A 1 93 ? 2.048 12.984 8.979 1.00 85.31 93 SER A N 1
ATOM 699 C CA . SER A 1 93 ? 3.131 12.194 9.578 1.00 85.31 93 SER A CA 1
ATOM 700 C C . SER A 1 93 ? 4.328 13.017 10.050 1.00 85.31 93 SER A C 1
ATOM 702 O O . SER A 1 93 ? 5.309 12.432 10.507 1.00 85.31 93 SER A O 1
ATOM 704 N N . ALA A 1 94 ? 4.300 14.343 9.890 1.00 87.00 94 ALA A N 1
ATOM 705 C CA . ALA A 1 94 ? 5.486 15.198 9.991 1.00 87.00 94 ALA A CA 1
ATOM 706 C C . ALA A 1 94 ? 6.681 14.645 9.173 1.00 87.00 94 ALA A C 1
ATOM 708 O O . ALA A 1 94 ? 7.825 14.641 9.623 1.00 87.00 94 ALA A O 1
ATOM 709 N N . GLY A 1 95 ? 6.396 14.098 7.985 1.00 89.88 95 GLY A N 1
ATOM 710 C CA . GLY A 1 95 ? 7.370 13.474 7.080 1.00 89.88 95 GLY A CA 1
ATOM 711 C C . GLY A 1 95 ? 7.834 12.053 7.444 1.00 89.88 95 GLY A C 1
ATOM 712 O O . GLY A 1 95 ? 8.524 11.424 6.634 1.00 89.88 95 GLY A O 1
ATOM 713 N N . LEU A 1 96 ? 7.436 11.500 8.599 1.00 93.75 96 LEU A N 1
ATOM 714 C CA . LEU A 1 96 ? 7.853 10.161 9.050 1.00 93.75 96 LEU A CA 1
ATOM 715 C C . LEU A 1 96 ? 7.358 9.024 8.149 1.00 93.75 96 LEU A C 1
ATOM 717 O O . LEU A 1 96 ? 7.970 7.956 8.131 1.00 93.75 96 LEU A O 1
ATOM 721 N N . HIS A 1 97 ? 6.313 9.246 7.346 1.00 92.81 97 HIS A N 1
ATOM 722 C CA . HIS A 1 97 ? 5.806 8.237 6.414 1.00 92.81 97 HIS A CA 1
ATOM 723 C C . HIS A 1 97 ? 6.864 7.726 5.432 1.00 92.81 97 HIS A C 1
ATOM 725 O O . HIS A 1 97 ? 6.794 6.572 5.011 1.00 92.81 97 HIS A O 1
ATOM 731 N N . ARG A 1 98 ? 7.870 8.543 5.085 1.00 94.75 98 ARG A N 1
ATOM 732 C CA . ARG A 1 98 ? 8.978 8.093 4.233 1.00 94.75 98 ARG A CA 1
ATOM 733 C C . ARG A 1 98 ? 9.789 7.013 4.932 1.00 94.75 98 ARG A C 1
ATOM 735 O O . ARG A 1 98 ? 9.983 5.955 4.346 1.00 94.75 98 ARG A O 1
ATOM 742 N N . TYR A 1 99 ? 10.158 7.248 6.191 1.00 95.75 99 TYR A N 1
ATOM 743 C CA . TYR A 1 99 ? 10.858 6.269 7.019 1.00 95.75 99 TYR A CA 1
ATOM 744 C C . TYR A 1 99 ? 10.029 4.992 7.213 1.00 95.75 99 TYR A C 1
ATOM 746 O O . TYR A 1 99 ? 10.563 3.894 7.097 1.00 95.75 99 TYR A O 1
ATOM 754 N N . TRP A 1 100 ? 8.719 5.116 7.437 1.00 97.44 100 TRP A N 1
ATOM 755 C CA . TRP A 1 100 ? 7.836 3.952 7.561 1.00 97.44 100 TRP A CA 1
ATOM 756 C C . TRP A 1 100 ? 7.792 3.108 6.279 1.00 97.44 100 TRP A C 1
ATOM 758 O O . TRP A 1 100 ? 7.921 1.888 6.344 1.00 97.44 100 TRP A O 1
ATOM 768 N N . LYS A 1 101 ? 7.701 3.748 5.106 1.00 96.94 101 LYS A N 1
ATOM 769 C CA . LYS A 1 101 ? 7.755 3.068 3.799 1.00 96.94 101 LYS A CA 1
ATOM 770 C C . LYS A 1 101 ? 9.128 2.439 3.527 1.00 96.94 101 LYS A C 1
ATOM 772 O O . LYS A 1 101 ? 9.198 1.346 2.972 1.00 96.94 101 LYS A O 1
ATOM 777 N N . ASP A 1 102 ? 10.215 3.092 3.941 1.00 96.19 102 ASP A N 1
ATOM 778 C CA . ASP A 1 102 ? 11.567 2.517 3.893 1.00 96.19 102 ASP A CA 1
ATOM 779 C C . ASP A 1 102 ? 11.685 1.250 4.747 1.00 96.19 102 ASP A C 1
ATOM 781 O O . ASP A 1 102 ? 12.294 0.266 4.326 1.00 96.19 102 ASP A O 1
ATOM 785 N N . GLU A 1 103 ? 11.101 1.257 5.945 1.00 96.88 103 GLU A N 1
ATOM 786 C CA . GLU A 1 103 ? 11.143 0.102 6.836 1.00 96.88 103 GLU A CA 1
ATOM 787 C C . GLU A 1 103 ? 10.285 -1.056 6.319 1.00 96.88 103 GLU A C 1
ATOM 789 O O . GLU A 1 103 ? 10.773 -2.186 6.298 1.00 96.88 103 GLU A O 1
ATOM 794 N N . LEU A 1 104 ? 9.080 -0.778 5.796 1.00 97.62 104 LEU A N 1
ATOM 795 C CA . LEU A 1 104 ? 8.261 -1.769 5.083 1.00 97.62 104 LEU A CA 1
ATOM 796 C C . LEU A 1 104 ? 9.105 -2.499 4.031 1.00 97.62 104 LEU A C 1
ATOM 798 O O . LEU A 1 104 ? 9.159 -3.729 4.009 1.00 97.62 104 LEU A O 1
ATOM 802 N N . LEU A 1 105 ? 9.832 -1.749 3.202 1.00 96.25 105 LEU A N 1
ATOM 803 C CA . LEU A 1 105 ? 10.682 -2.336 2.176 1.00 96.25 105 LEU A CA 1
ATOM 804 C C . LEU A 1 105 ? 11.814 -3.190 2.731 1.00 96.25 105 LEU A C 1
ATOM 806 O O . LEU A 1 105 ? 12.069 -4.273 2.204 1.00 96.25 105 LEU A O 1
ATOM 810 N N . LYS A 1 106 ? 12.502 -2.744 3.782 1.00 96.12 106 LYS A N 1
ATOM 811 C CA . LYS A 1 106 ? 13.551 -3.560 4.410 1.00 96.12 106 LYS A CA 1
ATOM 812 C C . LYS A 1 106 ? 12.983 -4.878 4.928 1.00 96.12 106 LYS A C 1
ATOM 814 O O . LYS A 1 106 ? 13.590 -5.923 4.697 1.00 96.12 106 LYS A O 1
ATOM 819 N N . MET A 1 107 ? 11.807 -4.839 5.557 1.00 97.00 107 MET A N 1
ATOM 820 C CA . MET A 1 107 ? 11.129 -6.023 6.086 1.00 97.00 107 MET A CA 1
ATOM 821 C C . MET A 1 107 ? 10.735 -7.023 4.988 1.00 97.00 107 MET A C 1
ATOM 823 O O . MET A 1 107 ? 10.684 -8.225 5.259 1.00 97.00 107 MET A O 1
ATOM 827 N N . THR A 1 108 ? 10.502 -6.572 3.748 1.00 96.19 108 THR A N 1
ATOM 828 C CA . THR A 1 108 ? 10.194 -7.468 2.613 1.00 96.19 108 THR A CA 1
ATOM 829 C C . THR A 1 108 ? 11.379 -8.352 2.210 1.00 96.19 108 THR A C 1
ATOM 831 O O . THR A 1 108 ? 11.183 -9.445 1.687 1.00 96.19 108 THR A O 1
ATOM 834 N N . GLY A 1 109 ? 12.618 -7.893 2.432 1.00 94.56 109 GLY A N 1
ATOM 835 C CA . GLY A 1 109 ? 13.825 -8.591 1.987 1.00 94.56 109 GLY A CA 1
ATOM 836 C C . GLY A 1 109 ? 14.065 -8.570 0.469 1.00 94.56 109 GLY A C 1
ATOM 837 O O . GLY A 1 109 ? 14.960 -9.271 -0.003 1.00 94.56 109 GLY A O 1
ATOM 838 N N . VAL A 1 110 ? 13.332 -7.763 -0.311 1.00 93.12 110 VAL A N 1
ATOM 839 C CA . VAL A 1 110 ? 13.466 -7.728 -1.783 1.00 93.12 110 VAL A CA 1
ATOM 840 C C . VAL A 1 110 ? 14.881 -7.350 -2.237 1.00 93.12 110 VAL A C 1
ATOM 842 O O . VAL A 1 110 ? 15.416 -7.969 -3.156 1.00 93.12 110 VAL A O 1
ATOM 845 N N . ALA A 1 111 ? 15.541 -6.399 -1.568 1.00 89.94 111 ALA A N 1
ATOM 846 C CA . ALA A 1 111 ? 16.896 -5.974 -1.936 1.00 89.94 111 ALA A CA 1
ATOM 847 C C . ALA A 1 111 ? 17.920 -7.135 -1.941 1.00 89.94 111 ALA A C 1
ATOM 849 O O . ALA A 1 111 ? 18.546 -7.369 -2.980 1.00 89.94 111 ALA A O 1
ATOM 850 N N . PRO A 1 112 ? 18.112 -7.907 -0.850 1.00 90.75 112 PRO A N 1
ATOM 851 C CA . PRO A 1 112 ? 18.992 -9.075 -0.887 1.00 90.75 112 PRO A CA 1
ATOM 852 C C . PRO A 1 112 ? 18.451 -10.205 -1.778 1.00 90.75 112 PRO A C 1
ATOM 854 O O . PRO A 1 112 ? 19.243 -10.868 -2.451 1.00 90.75 112 PRO A O 1
ATOM 857 N N . MET A 1 113 ? 17.130 -10.402 -1.836 1.00 89.81 113 MET A N 1
ATOM 858 C CA . MET A 1 113 ? 16.509 -11.465 -2.633 1.00 89.81 113 MET A CA 1
ATOM 859 C C . MET A 1 113 ? 16.728 -11.273 -4.137 1.00 89.81 113 MET A C 1
ATOM 861 O O . MET A 1 113 ? 17.018 -12.240 -4.841 1.00 89.81 113 MET A O 1
ATOM 865 N N . SER A 1 114 ? 16.699 -10.026 -4.616 1.00 88.56 114 SER A N 1
ATOM 866 C CA . SER A 1 114 ? 16.901 -9.691 -6.028 1.00 88.56 114 SER A CA 1
ATOM 867 C C . SER A 1 114 ? 18.224 -10.229 -6.579 1.00 88.56 114 SER A C 1
ATOM 869 O O . SER A 1 114 ? 18.280 -10.788 -7.674 1.00 88.56 114 SER A O 1
ATOM 871 N N . LYS A 1 115 ? 19.297 -10.151 -5.783 1.00 86.31 115 LYS A N 1
ATOM 872 C CA . LYS A 1 115 ? 20.620 -10.676 -6.147 1.00 86.31 115 LYS A CA 1
ATOM 873 C C . LYS A 1 115 ? 20.606 -12.196 -6.286 1.00 86.31 115 LYS A C 1
ATOM 875 O O . LYS A 1 115 ? 21.258 -12.736 -7.177 1.00 86.31 115 LYS A O 1
ATOM 880 N N . VAL A 1 116 ? 19.871 -12.887 -5.414 1.00 87.44 116 VAL A N 1
ATOM 881 C CA . VAL A 1 116 ? 19.751 -14.352 -5.431 1.00 87.44 116 VAL A CA 1
ATOM 882 C C . VAL A 1 116 ? 18.932 -14.812 -6.634 1.00 87.44 116 VAL A C 1
ATOM 884 O O . VAL A 1 116 ? 19.375 -15.715 -7.344 1.00 87.44 116 VAL A O 1
ATOM 887 N N . ILE A 1 117 ? 17.788 -14.169 -6.888 1.00 86.25 117 ILE A N 1
ATOM 888 C CA . ILE A 1 117 ? 16.915 -14.452 -8.037 1.00 86.25 117 ILE A CA 1
ATOM 889 C C . ILE A 1 117 ? 17.717 -14.344 -9.337 1.00 86.25 117 ILE A C 1
ATOM 891 O O . ILE A 1 117 ? 17.798 -15.308 -10.100 1.00 86.25 117 ILE A O 1
ATOM 895 N N . ARG A 1 118 ? 18.410 -13.219 -9.543 1.00 83.75 118 ARG A N 1
ATOM 896 C CA . ARG A 1 118 ? 19.187 -12.992 -10.769 1.00 83.75 118 ARG A CA 1
ATOM 897 C C . ARG A 1 118 ? 20.391 -13.922 -10.901 1.00 83.75 118 ARG A C 1
ATOM 899 O O . ARG A 1 118 ? 20.707 -14.369 -12.002 1.00 83.75 118 ARG A O 1
ATOM 906 N N . ARG A 1 119 ? 21.057 -14.272 -9.792 1.00 82.94 119 ARG A N 1
ATOM 907 C CA . ARG A 1 119 ? 22.156 -15.251 -9.814 1.00 82.94 119 ARG A CA 1
ATOM 908 C C . ARG A 1 119 ? 21.670 -16.629 -10.269 1.00 82.94 119 ARG A C 1
ATOM 910 O O . ARG A 1 119 ? 22.353 -17.259 -11.070 1.00 82.94 119 ARG A O 1
ATOM 917 N N . ARG A 1 120 ? 20.504 -17.078 -9.791 1.00 81.38 120 ARG A N 1
ATOM 918 C CA . ARG A 1 120 ? 19.891 -18.348 -10.215 1.00 81.38 120 ARG A CA 1
ATOM 919 C C . ARG A 1 120 ? 19.493 -18.322 -11.689 1.00 81.38 120 ARG A C 1
ATOM 921 O O . ARG A 1 120 ? 19.809 -19.260 -12.408 1.00 81.38 120 ARG A O 1
ATOM 928 N N . ALA A 1 121 ? 18.878 -17.234 -12.151 1.00 77.56 121 ALA A N 1
ATOM 929 C CA . ALA A 1 121 ? 18.506 -17.084 -13.558 1.00 77.56 121 ALA A CA 1
ATOM 930 C C . ALA A 1 121 ? 19.725 -17.142 -14.498 1.00 77.56 121 ALA A C 1
ATOM 932 O O . ALA A 1 121 ? 19.691 -17.824 -15.518 1.00 77.56 121 ALA A O 1
ATOM 933 N N . SER A 1 122 ? 20.834 -16.500 -14.116 1.00 74.81 122 SER A N 1
ATOM 934 C CA . SER A 1 122 ? 22.096 -16.559 -14.867 1.00 74.81 122 SER A CA 1
ATOM 935 C C . SER A 1 122 ? 22.680 -17.978 -14.948 1.00 74.81 122 SER A C 1
ATOM 937 O O . SER A 1 122 ? 23.160 -18.381 -16.004 1.00 74.81 122 SER A O 1
ATOM 939 N N . MET A 1 123 ? 22.594 -18.763 -13.865 1.00 69.62 123 MET A N 1
ATOM 940 C CA . MET A 1 123 ? 23.045 -20.164 -13.852 1.00 69.62 123 MET A CA 1
ATOM 941 C C . MET A 1 123 ? 22.184 -21.059 -14.749 1.00 69.62 123 MET A C 1
ATOM 943 O O . MET A 1 123 ? 22.729 -21.839 -15.521 1.00 69.62 123 MET A O 1
ATOM 947 N N . ASN A 1 124 ? 20.857 -20.910 -14.704 1.00 65.50 124 ASN A N 1
ATOM 948 C CA . ASN A 1 124 ? 19.949 -21.719 -15.523 1.00 65.50 124 ASN A CA 1
ATOM 949 C C . ASN A 1 124 ? 20.119 -21.444 -17.029 1.00 65.50 124 ASN A C 1
ATOM 951 O O . ASN A 1 124 ? 20.049 -22.366 -17.837 1.00 65.50 124 ASN A O 1
ATOM 955 N N . ASN A 1 125 ? 20.418 -20.197 -17.411 1.00 61.22 125 ASN A N 1
ATOM 956 C CA . ASN A 1 125 ? 20.704 -19.836 -18.805 1.00 61.22 125 ASN A CA 1
ATOM 957 C C . ASN A 1 125 ? 22.029 -20.423 -19.336 1.00 61.22 125 ASN A C 1
ATOM 959 O O . ASN A 1 125 ? 22.255 -20.399 -20.541 1.00 61.22 125 ASN A O 1
ATOM 963 N N . TYR A 1 126 ? 22.911 -20.934 -18.469 1.00 49.84 126 TYR A N 1
ATOM 964 C CA . TYR A 1 126 ? 24.144 -21.613 -18.881 1.00 49.84 126 TYR A CA 1
ATOM 965 C C . TYR A 1 126 ? 23.915 -23.098 -19.220 1.00 49.84 126 TYR A C 1
ATOM 967 O O . TYR A 1 126 ? 24.663 -23.665 -20.012 1.00 49.84 126 TYR A O 1
ATOM 975 N N . GLU A 1 127 ? 22.871 -23.725 -18.666 1.00 50.91 127 GLU A N 1
ATOM 976 C CA . GLU A 1 127 ? 22.576 -25.153 -18.870 1.00 50.91 127 GLU A CA 1
ATOM 977 C C . GLU A 1 127 ? 21.602 -25.426 -20.034 1.00 50.91 127 GLU A C 1
ATOM 979 O O . GLU A 1 127 ? 21.579 -26.537 -20.562 1.00 50.91 127 GLU A O 1
ATOM 984 N N . SER A 1 128 ? 20.848 -24.424 -20.500 1.00 48.38 128 SER A N 1
ATOM 985 C CA . SER A 1 128 ? 19.879 -24.569 -21.597 1.00 48.38 128 SER A CA 1
ATOM 986 C C . SER A 1 128 ? 20.447 -24.071 -22.935 1.00 48.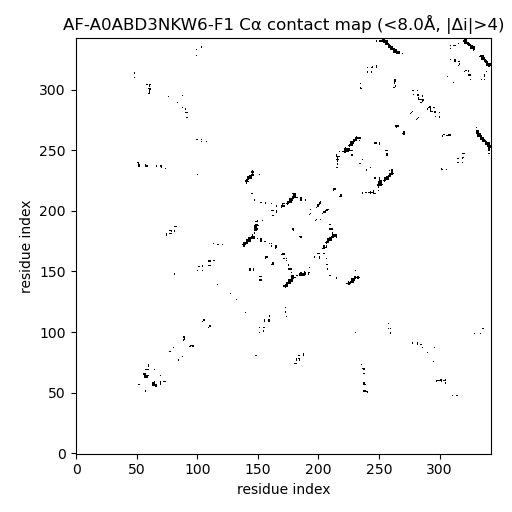38 128 SER A C 1
ATOM 988 O O . SER A 1 128 ? 20.303 -22.911 -23.314 1.00 48.38 128 SER A O 1
ATOM 990 N N . SER A 1 129 ? 21.128 -24.966 -23.660 1.00 47.03 129 SER A N 1
ATOM 991 C CA . SER A 1 129 ? 21.528 -24.786 -25.073 1.00 47.03 129 SER A CA 1
ATOM 992 C C . SER A 1 129 ? 20.743 -25.691 -26.032 1.00 47.03 129 SER A C 1
ATOM 994 O O . SER A 1 129 ? 21.163 -25.938 -27.160 1.00 47.03 129 SER A O 1
ATOM 996 N N . THR A 1 130 ? 19.571 -26.164 -25.609 1.00 45.59 130 THR A N 1
ATOM 997 C CA . THR A 1 130 ? 18.652 -26.923 -26.462 1.00 45.59 130 THR A CA 1
ATOM 998 C C . THR A 1 130 ? 17.289 -26.254 -26.471 1.00 45.59 130 THR A C 1
ATOM 1000 O O . THR A 1 130 ? 16.668 -26.083 -25.427 1.00 45.59 130 THR A O 1
ATOM 1003 N N . GLU A 1 131 ? 16.860 -25.870 -27.672 1.00 46.25 131 GLU A N 1
ATOM 1004 C CA . GLU A 1 131 ? 15.551 -25.320 -28.014 1.00 46.25 131 GLU A CA 1
ATOM 1005 C C . GLU A 1 131 ? 14.416 -26.017 -27.252 1.00 46.25 131 GLU A C 1
ATOM 1007 O O . GLU A 1 131 ? 14.078 -27.144 -27.597 1.00 46.25 131 GLU A O 1
ATOM 1012 N N . LEU A 1 132 ? 13.855 -25.363 -26.222 1.00 42.91 132 LEU A N 1
ATOM 1013 C CA . LEU A 1 132 ? 12.489 -25.566 -25.695 1.00 42.91 132 LEU A CA 1
ATOM 1014 C C . LEU A 1 132 ? 12.132 -24.629 -24.512 1.00 42.91 132 LEU A C 1
ATOM 1016 O O . LEU A 1 132 ? 11.273 -24.967 -23.705 1.00 42.91 132 LEU A O 1
ATOM 1020 N N . ASP A 1 133 ? 12.695 -23.421 -24.396 1.00 41.12 133 ASP A N 1
ATOM 1021 C CA . ASP A 1 133 ? 12.380 -22.520 -23.268 1.00 41.12 133 ASP A CA 1
ATOM 1022 C C . ASP A 1 133 ? 11.334 -21.448 -23.605 1.00 41.12 133 ASP A C 1
ATOM 1024 O O . ASP A 1 133 ? 11.586 -20.247 -23.577 1.00 41.12 133 ASP A O 1
ATOM 1028 N N . ASN A 1 134 ? 10.099 -21.901 -23.841 1.00 38.81 134 ASN A N 1
ATOM 1029 C CA . ASN A 1 134 ? 8.899 -21.059 -23.708 1.00 38.81 134 ASN A CA 1
ATOM 1030 C C . ASN A 1 134 ? 8.329 -21.078 -22.271 1.00 38.81 134 ASN A C 1
ATOM 1032 O O . ASN A 1 134 ? 7.215 -20.625 -22.017 1.00 38.81 134 ASN A O 1
ATOM 1036 N N . LYS A 1 135 ? 9.099 -21.608 -21.313 1.00 40.38 135 LYS A N 1
ATOM 1037 C CA . LYS A 1 135 ? 8.826 -21.568 -19.873 1.00 40.38 135 LYS A CA 1
ATOM 1038 C C . LYS A 1 135 ? 10.016 -20.946 -19.144 1.00 40.38 135 LYS A C 1
ATOM 1040 O O . LYS A 1 135 ? 10.680 -21.605 -18.350 1.00 40.38 135 LYS A O 1
ATOM 1045 N N . ARG A 1 136 ? 10.268 -19.651 -19.365 1.00 46.06 136 ARG A N 1
ATOM 1046 C CA . ARG A 1 136 ? 10.989 -18.868 -18.351 1.00 46.06 136 ARG A CA 1
ATOM 1047 C C . ARG A 1 136 ? 10.184 -18.985 -17.055 1.00 46.06 136 ARG A C 1
ATOM 1049 O O . ARG A 1 136 ? 9.071 -18.470 -16.981 1.00 46.06 136 ARG A O 1
ATOM 1056 N N . GLY A 1 137 ? 10.704 -19.738 -16.083 1.00 46.12 137 GLY A N 1
ATOM 1057 C CA . GLY A 1 137 ? 10.116 -19.853 -14.750 1.00 46.12 137 GLY A CA 1
ATOM 1058 C C . GLY A 1 137 ? 9.822 -18.457 -14.210 1.00 46.12 137 GLY A C 1
ATOM 1059 O O . GLY A 1 137 ? 10.671 -17.573 -14.320 1.00 46.12 137 GLY A O 1
ATOM 1060 N N . SER A 1 138 ? 8.592 -18.258 -13.732 1.00 58.31 138 SER A N 1
ATOM 1061 C CA . SER A 1 138 ? 8.028 -16.950 -13.396 1.00 58.31 138 SER A CA 1
ATOM 1062 C C . SER A 1 138 ? 9.011 -16.115 -12.579 1.00 58.31 138 SER A C 1
ATOM 1064 O O . SER A 1 138 ? 9.451 -16.564 -11.517 1.00 58.31 138 SER A O 1
ATOM 1066 N N . GLY A 1 139 ? 9.331 -14.911 -13.055 1.00 80.31 139 GLY A N 1
ATOM 1067 C CA . GLY A 1 139 ? 10.027 -13.920 -12.240 1.00 80.31 139 GLY A CA 1
ATOM 1068 C C . GLY A 1 139 ? 9.287 -13.657 -10.923 1.00 80.31 139 GLY A C 1
ATOM 1069 O O . GLY A 1 139 ? 8.109 -13.992 -10.776 1.00 80.31 139 GLY A O 1
ATOM 1070 N N . PHE A 1 140 ? 9.988 -13.060 -9.965 1.00 92.00 140 PHE A N 1
ATOM 1071 C CA . PHE A 1 140 ? 9.413 -12.617 -8.705 1.00 92.00 140 PHE A CA 1
ATOM 1072 C C . PHE A 1 140 ? 8.500 -11.416 -8.960 1.00 92.00 140 PHE A C 1
ATOM 1074 O O . PHE A 1 140 ? 8.958 -10.344 -9.363 1.00 92.00 140 PHE A O 1
ATOM 1081 N N . SER A 1 141 ? 7.203 -11.613 -8.761 1.00 95.25 141 SER A N 1
ATOM 1082 C CA . SER A 1 141 ? 6.180 -10.624 -9.071 1.00 95.25 141 SER A CA 1
ATOM 1083 C C . SER A 1 141 ? 5.651 -9.977 -7.795 1.00 95.25 141 SER A C 1
ATOM 1085 O O . SER A 1 141 ? 5.227 -10.662 -6.862 1.00 95.25 141 SER A O 1
ATOM 1087 N N . ILE A 1 142 ? 5.689 -8.648 -7.765 1.00 98.12 142 ILE A N 1
ATOM 1088 C CA . ILE A 1 142 ? 5.251 -7.808 -6.653 1.00 98.12 142 ILE A CA 1
ATOM 1089 C C . ILE A 1 142 ? 3.989 -7.066 -7.087 1.00 98.12 142 ILE A C 1
ATOM 1091 O O . ILE A 1 142 ? 3.983 -6.441 -8.148 1.00 98.12 142 ILE A O 1
ATOM 1095 N N . LEU A 1 143 ? 2.949 -7.104 -6.261 1.00 98.75 143 LEU A N 1
ATOM 1096 C CA . LEU A 1 143 ? 1.740 -6.303 -6.417 1.00 98.75 143 LEU A CA 1
ATOM 1097 C C . LEU A 1 143 ? 1.685 -5.243 -5.315 1.00 98.75 143 LEU A C 1
ATOM 1099 O O . LEU A 1 143 ? 1.704 -5.592 -4.140 1.00 98.75 143 LEU A O 1
ATOM 1103 N N . ASP A 1 144 ? 1.585 -3.973 -5.693 1.00 98.75 144 ASP A N 1
ATOM 1104 C CA . ASP A 1 144 ? 1.416 -2.832 -4.792 1.00 98.75 144 ASP A CA 1
ATOM 1105 C C . ASP A 1 144 ? 0.025 -2.218 -4.995 1.00 98.75 144 ASP A C 1
ATOM 1107 O O . ASP A 1 144 ? -0.244 -1.571 -6.009 1.00 98.75 144 ASP A O 1
ATOM 1111 N N . VAL A 1 145 ? -0.889 -2.482 -4.061 1.00 98.75 145 VAL A N 1
ATOM 1112 C CA . VAL A 1 145 ? -2.303 -2.093 -4.145 1.00 98.75 145 VAL A CA 1
ATOM 1113 C C . VAL A 1 145 ? -2.562 -0.789 -3.399 1.00 98.75 145 VAL A C 1
ATOM 1115 O O . VAL A 1 145 ? -1.997 -0.550 -2.333 1.00 98.75 145 VAL A O 1
ATOM 1118 N N . ALA A 1 146 ? -3.458 0.035 -3.951 1.00 97.06 146 ALA A N 1
ATOM 1119 C CA . ALA A 1 146 ? -3.722 1.408 -3.516 1.00 97.06 146 ALA A CA 1
ATOM 1120 C C . ALA A 1 146 ? -2.446 2.277 -3.513 1.00 97.06 146 ALA A C 1
ATOM 1122 O O . ALA A 1 146 ? -2.282 3.179 -2.691 1.00 97.06 146 ALA A O 1
ATOM 1123 N N . GLY A 1 147 ? -1.521 1.951 -4.420 1.00 95.75 147 GLY A N 1
ATOM 1124 C CA . GLY A 1 147 ? -0.214 2.581 -4.569 1.00 95.75 147 GLY A CA 1
ATOM 1125 C C . GLY A 1 147 ? -0.143 3.521 -5.768 1.00 95.75 147 GLY A C 1
ATOM 1126 O O . GLY A 1 147 ? 0.930 3.662 -6.344 1.00 95.75 147 GLY A O 1
ATOM 1127 N N . GLY A 1 148 ? -1.255 4.127 -6.202 1.00 95.56 148 GLY A N 1
ATOM 1128 C CA . GLY A 1 148 ? -1.371 4.755 -7.523 1.00 95.56 148 GLY A CA 1
ATOM 1129 C C . GLY A 1 148 ? -0.282 5.775 -7.872 1.00 95.56 148 GLY A C 1
ATOM 1130 O O . GLY A 1 148 ? 0.185 5.790 -9.005 1.00 95.56 148 GLY A O 1
ATOM 1131 N N . THR A 1 149 ? 0.217 6.554 -6.904 1.00 94.94 149 THR A N 1
ATOM 1132 C CA . THR A 1 149 ? 1.315 7.525 -7.115 1.00 94.94 149 THR A CA 1
ATOM 1133 C C . THR A 1 149 ? 2.702 6.884 -7.270 1.00 94.94 149 THR A C 1
ATOM 1135 O O . THR A 1 149 ? 3.677 7.579 -7.574 1.00 94.94 149 THR A O 1
ATOM 1138 N N . GLY A 1 150 ? 2.787 5.565 -7.085 1.00 95.25 150 GLY A N 1
ATOM 1139 C CA . GLY A 1 150 ? 3.934 4.704 -7.348 1.00 95.25 150 GLY A CA 1
ATOM 1140 C C . GLY A 1 150 ? 5.027 4.740 -6.287 1.00 95.25 150 GLY A C 1
ATOM 1141 O O . GLY A 1 150 ? 6.090 4.171 -6.500 1.00 95.25 150 GLY A O 1
ATOM 1142 N N . ASP A 1 151 ? 4.836 5.408 -5.153 1.00 93.50 151 ASP A N 1
ATOM 1143 C CA . ASP A 1 151 ? 5.941 5.697 -4.242 1.00 93.50 151 ASP A CA 1
ATOM 1144 C C . ASP A 1 151 ? 6.553 4.453 -3.572 1.00 93.50 151 ASP A C 1
ATOM 1146 O O . ASP A 1 151 ? 7.776 4.360 -3.493 1.00 93.50 151 ASP A O 1
ATOM 1150 N N . VAL A 1 152 ? 5.752 3.471 -3.152 1.00 97.19 152 VAL A N 1
ATOM 1151 C CA . VAL A 1 152 ? 6.236 2.175 -2.646 1.00 97.19 152 VAL A CA 1
ATOM 1152 C C . VAL A 1 152 ? 6.825 1.338 -3.781 1.00 97.19 152 VAL A C 1
ATOM 1154 O O . VAL A 1 152 ? 7.965 0.876 -3.673 1.00 97.19 152 VAL A O 1
ATOM 1157 N N . ALA A 1 153 ? 6.117 1.221 -4.906 1.00 97.38 153 ALA A N 1
ATOM 1158 C CA . ALA A 1 153 ? 6.606 0.529 -6.097 1.00 97.38 153 ALA A CA 1
ATOM 1159 C C . ALA A 1 153 ? 7.970 1.039 -6.595 1.00 97.38 153 ALA A C 1
ATOM 1161 O O . ALA A 1 153 ? 8.864 0.245 -6.887 1.00 97.38 153 ALA A O 1
ATOM 1162 N N . PHE A 1 154 ? 8.194 2.354 -6.632 1.00 96.94 154 PHE A N 1
ATOM 1163 C CA . PHE A 1 154 ? 9.471 2.938 -7.056 1.00 96.94 154 PHE A CA 1
ATOM 1164 C C . PHE A 1 154 ? 10.608 2.542 -6.133 1.00 96.94 154 PHE A C 1
ATOM 1166 O O . PHE A 1 154 ? 11.719 2.288 -6.592 1.00 96.94 154 PHE A O 1
ATOM 1173 N N . ARG A 1 155 ? 10.332 2.445 -4.834 1.00 96.62 155 ARG A N 1
ATOM 1174 C CA . ARG A 1 155 ? 11.336 1.993 -3.884 1.00 96.62 155 ARG A CA 1
ATOM 1175 C C . ARG A 1 155 ? 11.697 0.524 -4.128 1.00 96.62 155 ARG A C 1
ATOM 1177 O O . ARG A 1 155 ? 12.860 0.169 -3.954 1.00 96.62 155 ARG A O 1
ATOM 1184 N N . PHE A 1 156 ? 10.754 -0.324 -4.558 1.00 96.25 156 PHE A N 1
ATOM 1185 C CA . PHE A 1 156 ? 11.071 -1.694 -4.979 1.00 96.25 156 PHE A CA 1
ATOM 1186 C C . PHE A 1 156 ? 11.956 -1.709 -6.225 1.00 96.25 156 PHE A C 1
ATOM 1188 O O . PHE A 1 156 ? 12.957 -2.424 -6.235 1.00 96.25 156 PHE A O 1
ATOM 1195 N N . ILE A 1 157 ? 11.641 -0.883 -7.227 1.00 94.31 157 ILE A N 1
ATOM 1196 C CA . ILE A 1 157 ? 12.459 -0.712 -8.438 1.00 94.31 157 ILE A CA 1
ATOM 1197 C C . ILE A 1 157 ? 13.897 -0.303 -8.085 1.00 94.31 157 ILE A C 1
ATOM 1199 O O . ILE A 1 157 ? 14.846 -0.913 -8.586 1.00 94.31 157 ILE A O 1
ATOM 1203 N N . ASP A 1 158 ? 14.072 0.672 -7.186 1.00 93.38 158 ASP A N 1
ATOM 1204 C CA . ASP A 1 158 ? 15.391 1.116 -6.716 1.00 93.38 158 ASP A CA 1
ATOM 1205 C C . ASP A 1 158 ? 16.122 0.009 -5.945 1.00 93.38 158 ASP A C 1
ATOM 1207 O O . ASP A 1 158 ? 17.277 -0.312 -6.229 1.00 93.38 158 ASP A O 1
ATOM 1211 N N . ALA A 1 159 ? 15.445 -0.594 -4.963 1.00 92.06 159 ALA A N 1
ATOM 1212 C CA . ALA A 1 159 ? 16.010 -1.608 -4.078 1.00 92.06 159 ALA A CA 1
ATOM 1213 C C . ALA A 1 159 ? 16.444 -2.860 -4.848 1.00 92.06 159 ALA A C 1
ATOM 1215 O O . ALA A 1 159 ? 17.471 -3.471 -4.534 1.00 92.06 159 ALA A O 1
ATOM 1216 N N . ALA A 1 160 ? 15.677 -3.221 -5.875 1.00 90.06 160 ALA A N 1
ATOM 1217 C CA . ALA A 1 160 ? 15.996 -4.294 -6.793 1.00 90.06 160 ALA A CA 1
ATOM 1218 C C . ALA A 1 160 ? 16.935 -3.851 -7.924 1.00 90.06 160 ALA A C 1
ATOM 1220 O O . ALA A 1 160 ? 17.414 -4.720 -8.640 1.00 90.06 160 ALA A O 1
ATOM 1221 N N . LYS A 1 161 ? 17.267 -2.564 -8.097 1.00 88.31 161 LYS A N 1
ATOM 1222 C CA . LYS A 1 161 ? 18.117 -2.051 -9.194 1.00 88.31 161 LYS A CA 1
ATOM 1223 C C . LYS A 1 161 ? 17.602 -2.424 -10.594 1.00 88.31 161 LYS A C 1
ATOM 1225 O O . LYS A 1 161 ? 18.395 -2.747 -11.480 1.00 88.31 161 LYS A O 1
ATOM 1230 N N . CYS A 1 162 ? 16.285 -2.405 -10.808 1.00 83.00 162 CYS A N 1
ATOM 1231 C CA . CYS A 1 162 ? 15.706 -2.851 -12.084 1.00 83.00 162 CYS A CA 1
ATOM 1232 C C . CYS A 1 162 ? 16.115 -1.960 -13.274 1.00 83.00 162 CYS A C 1
ATOM 1234 O O . CYS A 1 162 ? 16.252 -2.449 -14.393 1.00 83.00 162 CYS A O 1
ATOM 1236 N N . GLU A 1 163 ? 16.391 -0.668 -13.051 1.00 79.00 163 GLU A N 1
ATOM 1237 C CA . GLU A 1 163 ? 16.832 0.258 -14.110 1.00 79.00 163 GLU A CA 1
ATOM 1238 C C . GLU A 1 163 ? 18.179 -0.152 -14.736 1.00 79.00 163 GLU A C 1
ATOM 1240 O O . GLU A 1 163 ? 18.335 -0.153 -15.959 1.00 79.00 163 GLU A O 1
ATOM 1245 N N . GLU A 1 164 ? 19.154 -0.547 -13.908 1.00 76.94 164 GLU A N 1
ATOM 1246 C CA . GLU A 1 164 ? 20.461 -1.039 -14.374 1.00 76.94 164 GLU A CA 1
ATOM 1247 C C . GLU A 1 164 ? 20.287 -2.285 -15.257 1.00 76.94 164 GLU A C 1
ATOM 1249 O O . GLU A 1 164 ? 21.032 -2.506 -16.220 1.00 76.94 164 GLU A O 1
ATOM 1254 N N . ARG A 1 165 ? 19.273 -3.102 -14.950 1.00 70.19 165 ARG A N 1
ATOM 1255 C CA . ARG A 1 165 ? 19.031 -4.353 -15.654 1.00 70.19 165 ARG A CA 1
ATOM 1256 C C . ARG A 1 165 ? 18.265 -4.159 -16.958 1.00 70.19 165 ARG A C 1
ATOM 1258 O O . ARG A 1 165 ? 18.648 -4.744 -17.972 1.00 70.19 165 ARG A O 1
ATOM 1265 N N . ALA A 1 166 ? 17.292 -3.251 -16.971 1.00 68.12 166 ALA A N 1
ATOM 1266 C CA . ALA A 1 166 ? 16.582 -2.860 -18.182 1.00 68.12 166 ALA A CA 1
ATOM 1267 C C . ALA A 1 166 ? 17.533 -2.414 -19.300 1.00 68.12 166 ALA A C 1
ATOM 1269 O O . ALA A 1 166 ? 17.383 -2.834 -20.445 1.00 68.12 166 ALA A O 1
ATOM 1270 N N . LYS A 1 167 ? 18.590 -1.674 -18.944 1.00 66.62 167 LYS A N 1
ATOM 1271 C CA . LYS A 1 167 ? 19.629 -1.219 -19.882 1.00 66.62 167 LYS A CA 1
ATOM 1272 C C . LYS A 1 167 ? 20.524 -2.338 -20.439 1.00 66.62 167 LYS A C 1
ATOM 1274 O O . LYS A 1 167 ? 21.225 -2.096 -21.415 1.00 66.62 167 LYS A O 1
ATOM 1279 N N . SER A 1 168 ? 20.552 -3.531 -19.833 1.00 65.00 168 SER A N 1
ATOM 1280 C CA . SER A 1 168 ? 21.523 -4.592 -20.167 1.00 65.00 168 SER A CA 1
ATOM 1281 C C . SER A 1 168 ? 20.933 -5.902 -20.707 1.00 65.00 168 SER A C 1
ATOM 1283 O O . SER A 1 168 ? 21.670 -6.641 -21.356 1.00 65.00 168 SER A O 1
ATOM 1285 N N . SER A 1 169 ? 19.656 -6.229 -20.464 1.00 61.56 169 SER A N 1
ATOM 1286 C CA . SER A 1 169 ? 19.031 -7.481 -20.956 1.00 61.56 169 SER A CA 1
ATOM 1287 C C . SER A 1 169 ? 17.624 -7.353 -21.535 1.00 61.56 169 SER A C 1
ATOM 1289 O O . SER A 1 169 ? 17.104 -8.353 -22.026 1.00 61.56 169 SER A O 1
ATOM 1291 N N . GLY A 1 170 ? 16.978 -6.185 -21.443 1.00 61.25 170 GLY A N 1
ATOM 1292 C CA . GLY A 1 170 ? 15.601 -5.964 -21.915 1.00 61.25 170 GLY A CA 1
ATOM 1293 C C . GLY A 1 170 ? 14.496 -6.701 -21.135 1.00 61.25 170 GLY A C 1
ATOM 1294 O O . GLY A 1 170 ? 13.326 -6.405 -21.325 1.00 61.25 170 GLY A O 1
ATOM 1295 N N . LEU A 1 171 ? 14.837 -7.629 -20.235 1.00 65.56 171 LEU A N 1
ATOM 1296 C CA . LEU A 1 171 ? 13.915 -8.348 -19.347 1.00 65.56 171 LEU A CA 1
ATOM 1297 C C . LEU A 1 171 ? 14.547 -8.463 -17.952 1.00 65.56 171 LEU A C 1
ATOM 1299 O O . LEU A 1 171 ? 15.749 -8.735 -17.853 1.00 65.56 171 LEU A O 1
ATOM 1303 N N . ASP A 1 172 ? 13.745 -8.253 -16.905 1.00 76.50 172 ASP A N 1
ATOM 1304 C CA . ASP A 1 172 ? 14.127 -8.432 -15.497 1.00 76.50 172 ASP A CA 1
ATOM 1305 C C . ASP A 1 172 ? 13.305 -9.571 -14.886 1.00 76.50 172 ASP A C 1
ATOM 1307 O O . ASP A 1 172 ? 12.121 -9.737 -15.172 1.00 76.50 172 ASP A O 1
ATOM 1311 N N . GLU A 1 173 ? 13.938 -10.369 -14.035 1.00 85.12 173 GLU A N 1
ATOM 1312 C CA . GLU A 1 173 ? 13.294 -11.434 -13.272 1.00 85.12 173 GLU A CA 1
ATOM 1313 C C . GLU A 1 173 ? 12.441 -10.894 -12.119 1.00 85.12 173 GLU A C 1
ATOM 1315 O O . GLU A 1 173 ? 11.893 -11.681 -11.352 1.00 85.12 173 GLU A O 1
ATOM 1320 N N . ILE A 1 174 ? 12.350 -9.573 -11.967 1.00 89.50 174 ILE A N 1
ATOM 1321 C CA . ILE A 1 174 ? 11.534 -8.893 -10.966 1.00 89.50 174 ILE A CA 1
ATOM 1322 C C . ILE A 1 174 ? 10.606 -7.920 -11.677 1.00 89.50 174 ILE A C 1
ATOM 1324 O O . ILE A 1 174 ? 11.061 -7.063 -12.434 1.00 89.50 174 ILE A O 1
ATOM 1328 N N . ALA A 1 175 ? 9.314 -8.027 -11.386 1.00 92.06 175 ALA A N 1
ATOM 1329 C CA . ALA A 1 175 ? 8.298 -7.127 -11.912 1.00 92.06 175 ALA A CA 1
ATOM 1330 C C . ALA A 1 175 ? 7.443 -6.573 -10.773 1.00 92.06 175 ALA A C 1
ATOM 1332 O O . ALA A 1 175 ? 7.047 -7.311 -9.871 1.00 92.06 175 ALA A O 1
ATOM 1333 N N . VAL A 1 176 ? 7.149 -5.278 -10.836 1.00 96.25 176 VAL A N 1
ATOM 1334 C CA . VAL A 1 176 ? 6.298 -4.564 -9.886 1.00 96.25 176 VAL A CA 1
ATOM 1335 C C . VAL A 1 176 ? 5.051 -4.083 -10.618 1.00 96.25 176 VAL A C 1
ATOM 1337 O O . VAL A 1 176 ? 5.139 -3.375 -11.619 1.00 96.25 176 VAL A O 1
ATOM 1340 N N . THR A 1 177 ? 3.883 -4.467 -10.120 1.00 98.06 177 THR A N 1
ATOM 1341 C CA . THR A 1 177 ? 2.585 -4.008 -10.617 1.00 98.06 177 THR A CA 1
ATOM 1342 C C . THR A 1 177 ? 1.965 -3.085 -9.582 1.00 98.06 177 THR A C 1
ATOM 1344 O O . THR A 1 177 ? 1.736 -3.498 -8.453 1.00 98.06 177 THR A O 1
ATOM 1347 N N . VAL A 1 178 ? 1.694 -1.843 -9.964 1.00 98.75 178 VAL A N 1
ATOM 1348 C CA . VAL A 1 178 ? 0.899 -0.888 -9.192 1.00 98.75 178 VAL A CA 1
ATOM 1349 C C . VAL A 1 178 ? -0.563 -1.076 -9.572 1.00 98.75 178 VAL A C 1
ATOM 1351 O O . VAL A 1 178 ? -0.899 -1.021 -10.754 1.00 98.75 178 VAL A O 1
ATOM 1354 N N . CYS A 1 179 ? -1.428 -1.275 -8.582 1.00 98.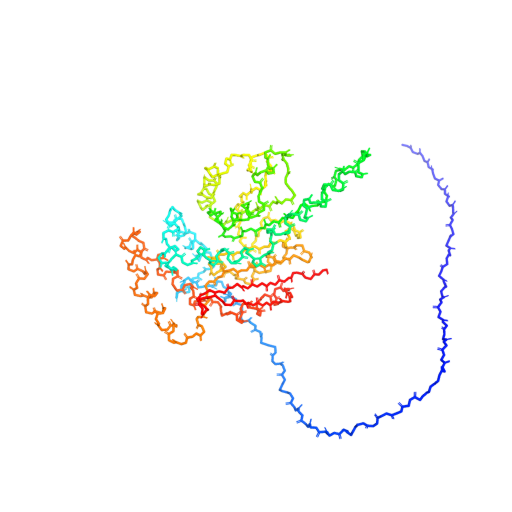62 179 CYS A N 1
ATOM 1355 C CA . CYS A 1 179 ? -2.869 -1.370 -8.771 1.00 98.62 179 CYS A CA 1
ATOM 1356 C C . CYS A 1 179 ? -3.584 -0.314 -7.930 1.00 98.62 179 CYS A C 1
ATOM 1358 O O . CYS A 1 179 ? -3.378 -0.242 -6.720 1.00 98.62 179 CYS A O 1
ATOM 1360 N N . ASP A 1 180 ? -4.452 0.484 -8.541 1.00 98.38 180 ASP A N 1
ATOM 1361 C CA . ASP A 1 180 ? -5.252 1.485 -7.828 1.00 98.38 180 ASP A CA 1
ATOM 1362 C C . ASP A 1 180 ? -6.636 1.615 -8.469 1.00 98.38 180 ASP A C 1
ATOM 1364 O O . ASP A 1 180 ? -6.786 1.414 -9.670 1.00 98.38 180 ASP A O 1
ATOM 1368 N N . ILE A 1 181 ? -7.657 1.945 -7.683 1.00 96.19 181 ILE A N 1
ATOM 1369 C CA . ILE A 1 181 ? -9.017 2.155 -8.199 1.00 96.19 181 ILE A CA 1
ATOM 1370 C C . ILE A 1 181 ? -9.171 3.544 -8.833 1.00 96.19 181 ILE A C 1
ATOM 1372 O O . ILE A 1 181 ? -10.129 3.801 -9.562 1.00 96.19 181 ILE A O 1
ATOM 1376 N N . ASN A 1 182 ? -8.260 4.469 -8.517 1.00 95.44 182 ASN A N 1
ATOM 1377 C CA . ASN A 1 182 ? -8.320 5.846 -8.968 1.00 95.44 182 ASN A CA 1
ATOM 1378 C C . ASN A 1 182 ? -7.397 6.071 -10.184 1.00 95.44 182 ASN A C 1
ATOM 1380 O O . ASN A 1 182 ? -6.170 6.097 -10.030 1.00 95.44 182 ASN A O 1
ATOM 1384 N N . PRO A 1 183 ? -7.955 6.306 -11.386 1.00 95.38 183 PRO A N 1
ATOM 1385 C CA . PRO A 1 183 ? -7.159 6.516 -12.592 1.00 95.38 183 PRO A CA 1
ATOM 1386 C C . PRO A 1 183 ? -6.304 7.788 -12.534 1.00 95.38 183 PRO A C 1
ATOM 1388 O O . PRO A 1 183 ? -5.234 7.821 -13.138 1.00 95.38 183 PRO A O 1
ATOM 1391 N N . GLU A 1 184 ? -6.711 8.817 -11.784 1.00 93.94 184 GLU A N 1
ATOM 1392 C CA . GLU A 1 184 ? -5.918 10.042 -11.645 1.00 93.94 184 GLU A CA 1
ATOM 1393 C C . GLU A 1 184 ? -4.649 9.791 -10.822 1.00 93.94 184 GLU A C 1
ATOM 1395 O O . GLU A 1 184 ? -3.563 10.248 -11.183 1.00 93.94 184 GLU A O 1
ATOM 1400 N N . MET A 1 185 ? -4.749 8.971 -9.772 1.00 94.00 185 MET A N 1
ATOM 1401 C CA . MET A 1 185 ? -3.589 8.550 -8.982 1.00 94.00 185 MET A CA 1
ATOM 1402 C C . MET A 1 185 ? -2.601 7.757 -9.844 1.00 94.00 185 MET A C 1
ATOM 1404 O O . MET A 1 185 ? -1.405 8.046 -9.810 1.00 94.00 185 MET A O 1
ATOM 1408 N N . LEU A 1 186 ? -3.098 6.822 -10.665 1.00 97.00 186 LEU A N 1
ATOM 1409 C CA . LEU A 1 186 ? -2.275 6.062 -11.616 1.00 97.00 186 LEU A CA 1
ATOM 1410 C C . LEU A 1 186 ? -1.614 6.969 -12.654 1.00 97.00 186 LEU A C 1
ATOM 1412 O O . LEU A 1 186 ? -0.426 6.811 -12.927 1.00 97.00 186 LEU A O 1
ATOM 1416 N N . ARG A 1 187 ? -2.338 7.959 -13.190 1.00 96.50 187 ARG A N 1
ATOM 1417 C CA . ARG A 1 187 ? -1.792 8.950 -14.130 1.00 96.50 187 ARG A CA 1
ATOM 1418 C C . ARG A 1 187 ? -0.631 9.728 -13.507 1.00 96.50 187 ARG A C 1
ATOM 1420 O O . ARG A 1 187 ? 0.406 9.924 -14.150 1.00 96.50 187 ARG A O 1
ATOM 1427 N N . VAL A 1 188 ? -0.782 10.160 -12.251 1.00 95.50 188 VAL A N 1
ATOM 1428 C CA . VAL A 1 188 ? 0.284 10.821 -11.483 1.00 95.50 188 VAL A CA 1
ATOM 1429 C C . VAL A 1 188 ? 1.476 9.879 -11.292 1.00 95.50 188 VAL A C 1
ATOM 1431 O O . VAL A 1 188 ? 2.615 10.288 -11.533 1.00 95.50 188 VAL A O 1
ATOM 1434 N N . GLY A 1 189 ? 1.238 8.623 -10.906 1.00 96.69 189 GLY A N 1
ATOM 1435 C CA . GLY A 1 189 ? 2.284 7.613 -10.748 1.00 96.69 189 GLY A CA 1
ATOM 1436 C C . GLY A 1 189 ? 3.046 7.331 -12.036 1.00 96.69 189 GLY A C 1
ATOM 1437 O O . GLY A 1 189 ? 4.273 7.391 -12.047 1.00 96.69 189 GLY A O 1
ATOM 1438 N N . GLU A 1 190 ? 2.352 7.111 -13.148 1.00 96.75 190 GLU A N 1
ATOM 1439 C CA . GLU A 1 190 ? 2.984 6.851 -14.440 1.00 96.75 190 GLU A CA 1
ATOM 1440 C C . GLU A 1 190 ? 3.833 8.047 -14.898 1.00 96.75 190 GLU A C 1
ATOM 1442 O O . GLU A 1 190 ? 4.985 7.886 -15.308 1.00 96.75 190 GLU A O 1
ATOM 1447 N N . SER A 1 191 ? 3.314 9.270 -14.746 1.00 95.81 191 SER A N 1
ATOM 1448 C CA . SER A 1 191 ? 4.055 10.504 -15.035 1.00 95.81 191 SER A CA 1
ATOM 1449 C C . SER A 1 191 ? 5.342 10.607 -14.204 1.00 95.81 191 SER A C 1
ATOM 1451 O O . SER A 1 191 ? 6.425 10.881 -14.738 1.00 95.81 191 SER A O 1
ATOM 1453 N N . ARG A 1 192 ? 5.263 10.319 -12.896 1.00 95.62 192 ARG A N 1
ATOM 1454 C CA . ARG A 1 192 ? 6.427 10.286 -11.995 1.00 95.62 192 ARG A CA 1
ATOM 1455 C C . ARG A 1 192 ? 7.422 9.200 -12.406 1.00 95.62 1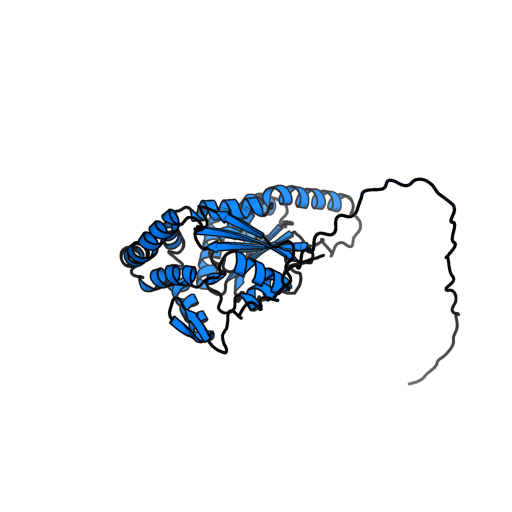92 ARG A C 1
ATOM 1457 O O . ARG A 1 192 ? 8.622 9.472 -12.432 1.00 95.62 192 ARG A O 1
ATOM 1464 N N . ALA A 1 193 ? 6.938 8.013 -12.766 1.00 95.56 193 ALA A N 1
ATOM 1465 C CA . ALA A 1 193 ? 7.763 6.894 -13.203 1.00 95.56 193 ALA A CA 1
ATOM 1466 C C . ALA A 1 193 ? 8.543 7.241 -14.476 1.00 95.56 193 ALA A C 1
ATOM 1468 O O . ALA A 1 193 ? 9.766 7.112 -14.496 1.00 95.56 193 ALA A O 1
ATOM 1469 N N . ARG A 1 194 ? 7.864 7.775 -15.501 1.00 94.44 194 ARG A N 1
ATOM 1470 C CA . ARG A 1 194 ? 8.491 8.190 -16.766 1.00 94.44 194 ARG A CA 1
ATOM 1471 C C . ARG A 1 194 ? 9.518 9.298 -16.558 1.00 94.44 194 ARG A C 1
ATOM 1473 O O . ARG A 1 194 ? 10.599 9.250 -17.138 1.00 94.44 194 ARG A O 1
ATOM 1480 N N . LYS A 1 195 ? 9.224 10.273 -15.691 1.00 95.06 195 LYS A N 1
ATOM 1481 C CA . LYS A 1 195 ? 10.171 11.346 -15.349 1.00 95.06 195 LYS A CA 1
ATOM 1482 C C . LYS A 1 195 ? 11.408 10.822 -14.618 1.00 95.06 195 LYS A C 1
ATOM 1484 O O . LYS A 1 195 ? 12.500 11.346 -14.822 1.00 95.06 195 LYS A O 1
ATOM 1489 N N . ARG A 1 196 ? 11.233 9.834 -13.740 1.00 93.06 196 ARG A N 1
ATOM 1490 C CA . ARG A 1 196 ? 12.295 9.334 -12.864 1.00 93.06 196 ARG A CA 1
ATOM 1491 C C . ARG A 1 196 ? 13.172 8.275 -13.525 1.00 93.06 196 ARG A C 1
ATOM 1493 O O . ARG A 1 196 ? 14.385 8.335 -13.376 1.00 93.06 196 ARG A O 1
ATOM 1500 N N . PHE A 1 197 ? 12.563 7.328 -14.228 1.00 90.31 197 PHE A N 1
ATOM 1501 C CA . PHE A 1 197 ? 13.236 6.138 -14.751 1.00 90.31 197 PHE A CA 1
ATOM 1502 C C . PHE A 1 197 ? 13.264 6.067 -16.284 1.00 90.31 197 PHE A C 1
ATOM 1504 O O . PHE A 1 197 ? 13.849 5.145 -16.853 1.00 90.31 197 PHE A O 1
ATOM 1511 N N . GLY A 1 198 ? 12.632 7.025 -16.968 1.00 87.94 198 GLY A N 1
ATOM 1512 C CA . GLY A 1 198 ? 12.399 6.958 -18.407 1.00 87.94 198 GLY A CA 1
ATOM 1513 C C . GLY A 1 198 ? 11.308 5.955 -18.795 1.00 87.94 198 GLY A C 1
ATOM 1514 O O . GLY A 1 198 ? 10.635 5.364 -17.953 1.00 87.94 198 GLY A O 1
ATOM 1515 N N . SER A 1 199 ? 11.134 5.771 -20.102 1.00 86.06 199 SER A N 1
ATOM 1516 C CA . SER A 1 199 ? 10.103 4.893 -20.670 1.00 86.06 199 SER A CA 1
ATOM 1517 C C . SER A 1 199 ? 10.455 3.405 -20.646 1.00 86.06 199 SER A C 1
ATOM 1519 O O . SER A 1 199 ? 9.557 2.574 -20.615 1.00 86.06 199 SER A O 1
ATOM 1521 N N . ALA A 1 200 ? 11.742 3.050 -20.614 1.00 82.69 200 ALA A N 1
ATOM 1522 C CA . ALA A 1 200 ? 12.184 1.669 -20.830 1.00 82.69 200 ALA A CA 1
ATOM 1523 C C . ALA A 1 200 ? 11.649 0.669 -19.786 1.00 82.69 200 ALA A C 1
ATOM 1525 O O . ALA A 1 200 ? 11.328 -0.466 -20.130 1.00 82.69 200 ALA A O 1
ATOM 1526 N N . LEU A 1 201 ? 11.509 1.076 -18.515 1.00 83.69 201 LEU A N 1
ATOM 1527 C CA . LEU A 1 201 ? 10.947 0.201 -17.472 1.00 83.69 201 LEU A CA 1
ATOM 1528 C C . LEU A 1 201 ? 9.465 -0.128 -17.684 1.00 83.69 201 LEU A C 1
ATOM 1530 O O . LEU A 1 201 ? 9.011 -1.180 -17.234 1.00 83.69 201 LEU A O 1
ATOM 1534 N N . LEU A 1 202 ? 8.724 0.780 -18.319 1.00 87.50 202 LEU A N 1
ATOM 1535 C CA . LEU A 1 202 ? 7.287 0.653 -18.536 1.00 87.50 202 LEU A CA 1
ATOM 1536 C C . LEU A 1 202 ? 7.009 -0.017 -19.883 1.00 87.50 202 LEU A C 1
ATOM 1538 O O . LEU A 1 202 ? 6.247 -0.977 -19.953 1.00 87.50 202 LEU A O 1
ATOM 1542 N N . ASP A 1 203 ? 7.657 0.482 -20.934 1.00 84.88 203 ASP A N 1
ATOM 1543 C CA . ASP A 1 203 ? 7.310 0.171 -22.318 1.00 84.88 203 ASP A CA 1
ATOM 1544 C C . ASP A 1 203 ? 8.103 -1.037 -22.853 1.00 84.88 203 ASP A C 1
ATOM 1546 O O . ASP A 1 203 ? 7.531 -1.889 -23.532 1.00 84.88 203 ASP A O 1
ATOM 1550 N N . ASP A 1 204 ? 9.393 -1.153 -22.507 1.00 78.62 204 ASP A N 1
ATOM 1551 C CA . ASP A 1 204 ? 10.272 -2.192 -23.063 1.00 78.62 204 ASP A CA 1
ATOM 1552 C C . ASP A 1 204 ? 10.308 -3.436 -22.169 1.00 78.62 204 ASP A C 1
ATOM 1554 O O . ASP A 1 204 ? 10.038 -4.551 -22.614 1.00 78.62 204 ASP A O 1
ATOM 1558 N N . THR A 1 205 ? 10.644 -3.253 -20.887 1.00 78.00 205 THR A N 1
ATOM 1559 C CA . THR A 1 205 ? 10.882 -4.381 -19.972 1.00 78.00 205 THR A CA 1
ATOM 1560 C C . THR A 1 205 ? 9.656 -4.789 -19.179 1.00 78.00 205 THR A C 1
ATOM 1562 O O . THR A 1 205 ? 9.612 -5.904 -18.657 1.00 78.00 205 THR A O 1
ATOM 1565 N N . ARG A 1 206 ? 8.684 -3.875 -19.055 1.00 83.69 206 ARG A N 1
ATOM 1566 C CA . ARG A 1 206 ? 7.485 -4.015 -18.218 1.00 83.69 206 ARG A CA 1
ATOM 1567 C C . ARG A 1 206 ? 7.791 -4.396 -16.765 1.00 83.69 206 ARG A C 1
ATOM 1569 O O . ARG A 1 206 ? 6.948 -4.968 -16.075 1.00 83.69 206 ARG A O 1
ATOM 1576 N N . ALA A 1 207 ? 8.990 -4.061 -16.285 1.00 89.19 207 ALA A N 1
ATOM 1577 C CA . ALA A 1 207 ? 9.385 -4.268 -14.896 1.00 89.19 207 ALA A CA 1
ATOM 1578 C C . ALA A 1 207 ? 8.563 -3.396 -13.931 1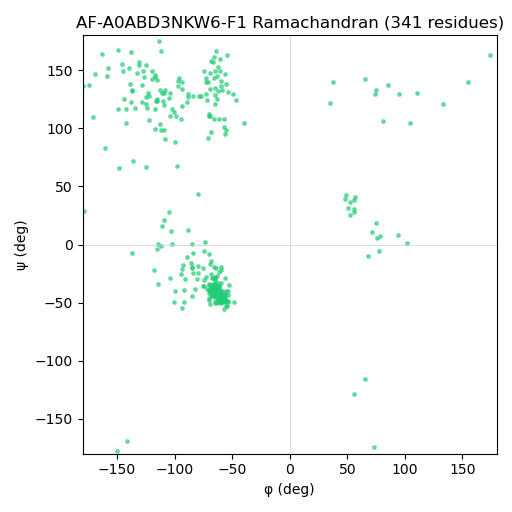.00 89.19 207 ALA A C 1
ATOM 1580 O O . ALA A 1 207 ? 8.496 -3.704 -12.744 1.00 89.19 207 ALA A O 1
ATOM 1581 N N . LEU A 1 208 ? 7.927 -2.336 -14.437 1.00 93.94 208 LEU A N 1
ATOM 1582 C CA . LEU A 1 208 ? 6.932 -1.546 -13.726 1.00 93.94 208 LEU A CA 1
ATOM 1583 C C . LEU A 1 208 ? 5.663 -1.424 -14.578 1.00 93.94 208 LEU A C 1
ATOM 1585 O O . LEU A 1 208 ? 5.723 -0.933 -15.702 1.00 93.94 208 LEU A O 1
ATOM 1589 N N . THR A 1 209 ? 4.520 -1.848 -14.043 1.00 95.62 209 THR A N 1
ATOM 1590 C CA . THR A 1 209 ? 3.212 -1.767 -14.718 1.00 95.62 209 THR A CA 1
ATOM 1591 C C . THR A 1 209 ? 2.200 -1.054 -13.822 1.00 95.62 209 THR A C 1
ATOM 1593 O O . THR A 1 209 ? 2.224 -1.251 -12.613 1.00 95.62 209 THR A O 1
ATOM 1596 N N . PHE A 1 210 ? 1.301 -0.260 -14.405 1.00 98.12 210 PHE A N 1
ATOM 1597 C CA . PHE A 1 210 ? 0.175 0.380 -13.716 1.00 98.12 210 PHE A CA 1
ATOM 1598 C C . PHE A 1 210 ? -1.142 -0.220 -14.217 1.00 98.12 210 PHE A C 1
ATOM 1600 O O . PHE A 1 210 ? -1.322 -0.383 -15.424 1.00 98.12 210 PHE A O 1
ATOM 1607 N N . VAL A 1 211 ? -2.044 -0.571 -13.302 1.00 98.31 211 VAL A N 1
ATOM 1608 C CA . VAL A 1 211 ? -3.327 -1.224 -13.598 1.00 98.31 211 VAL A CA 1
ATOM 1609 C C . VAL A 1 211 ? -4.433 -0.583 -12.765 1.00 98.31 211 VAL A C 1
ATOM 1611 O O . VAL A 1 211 ? -4.279 -0.396 -11.560 1.00 98.31 211 VAL A O 1
ATOM 1614 N N . GLU A 1 212 ? -5.563 -0.261 -13.393 1.00 98.38 212 GLU A N 1
ATOM 1615 C CA . GLU A 1 212 ? -6.765 0.148 -12.663 1.00 98.38 212 GLU A CA 1
ATOM 1616 C C . GLU A 1 212 ? -7.475 -1.083 -12.091 1.00 98.38 212 GLU A C 1
ATOM 1618 O O . GLU A 1 212 ? -7.745 -2.040 -12.818 1.00 98.38 212 GLU A O 1
ATOM 1623 N N . GLY A 1 213 ? -7.778 -1.077 -10.793 1.00 97.44 213 GLY A N 1
ATOM 1624 C CA . GLY A 1 213 ? -8.434 -2.210 -10.147 1.00 97.44 213 GLY A CA 1
ATOM 1625 C C . GLY A 1 213 ? -8.940 -1.922 -8.738 1.00 97.44 213 GLY A C 1
ATOM 1626 O O . GLY A 1 213 ? -8.340 -1.167 -7.974 1.00 97.44 213 GLY A O 1
ATOM 1627 N N . ASN A 1 214 ? -10.056 -2.561 -8.379 1.00 97.12 214 ASN A N 1
ATOM 1628 C CA . ASN A 1 214 ? -10.624 -2.506 -7.035 1.00 97.12 214 ASN A CA 1
ATOM 1629 C C . ASN A 1 214 ? -9.929 -3.550 -6.149 1.00 97.12 214 ASN A C 1
ATOM 1631 O O . ASN A 1 214 ? -9.905 -4.725 -6.498 1.00 97.12 214 ASN A O 1
ATOM 1635 N N . ALA A 1 215 ? -9.410 -3.151 -4.985 1.00 97.69 215 ALA A N 1
ATOM 1636 C CA . ALA A 1 215 ? -8.714 -4.056 -4.061 1.00 97.69 215 ALA A CA 1
ATOM 1637 C C . ALA A 1 215 ? -9.574 -5.236 -3.563 1.00 97.69 215 ALA A C 1
ATOM 1639 O O . ALA A 1 215 ? -9.035 -6.221 -3.073 1.00 97.69 215 ALA A O 1
ATOM 1640 N N . GLN A 1 216 ? -10.903 -5.134 -3.667 1.00 96.81 216 GLN A N 1
ATOM 1641 C CA . GLN A 1 216 ? -11.845 -6.203 -3.314 1.00 96.81 216 GLN A CA 1
ATOM 1642 C C . GLN A 1 216 ? -12.063 -7.210 -4.453 1.00 96.81 216 GLN A C 1
ATOM 1644 O O . GLN A 1 216 ? -12.569 -8.299 -4.200 1.00 96.81 216 GLN A O 1
ATOM 1649 N N . TYR A 1 217 ? -11.735 -6.823 -5.690 1.00 97.31 217 TYR A N 1
ATOM 1650 C CA . TYR A 1 217 ? -11.977 -7.572 -6.925 1.00 97.31 217 TYR A CA 1
ATOM 1651 C C . TYR A 1 217 ? -10.859 -7.258 -7.931 1.00 97.31 217 TYR A C 1
ATOM 1653 O O . TYR A 1 217 ? -11.063 -6.594 -8.952 1.00 97.31 217 TYR A O 1
ATOM 1661 N N . LEU A 1 218 ? -9.644 -7.667 -7.591 1.00 98.44 218 LEU A N 1
ATOM 1662 C CA . LEU A 1 218 ? -8.440 -7.391 -8.349 1.00 98.44 218 LEU A CA 1
ATOM 1663 C C . LEU A 1 218 ? -8.506 -8.073 -9.724 1.00 98.44 218 LEU A C 1
ATOM 1665 O O . LEU A 1 218 ? -8.822 -9.266 -9.802 1.00 98.44 218 LEU A O 1
ATOM 1669 N N . PRO A 1 219 ? -8.138 -7.365 -10.809 1.00 98.19 219 PRO A N 1
ATOM 1670 C CA . PRO A 1 219 ? -8.199 -7.872 -12.181 1.00 98.19 219 PRO A CA 1
ATOM 1671 C C . PRO A 1 219 ? -7.007 -8.790 -12.511 1.00 98.19 219 PRO A C 1
ATOM 1673 O O . PRO A 1 219 ? -6.387 -8.674 -13.567 1.00 98.19 219 PRO A O 1
ATOM 1676 N N . PHE A 1 220 ? -6.653 -9.682 -11.586 1.00 98.31 220 PHE A N 1
ATOM 1677 C CA . PHE A 1 220 ? -5.538 -10.613 -11.710 1.00 98.31 220 PHE A CA 1
ATOM 1678 C C . PHE A 1 220 ? -6.002 -12.038 -11.448 1.00 98.31 220 PHE A C 1
ATOM 1680 O O . PHE A 1 220 ? -6.912 -12.271 -10.652 1.00 98.31 220 PHE A O 1
ATOM 1687 N N . GLU A 1 221 ? -5.345 -12.982 -12.109 1.00 98.19 221 GLU A N 1
ATOM 1688 C CA . GLU A 1 221 ? -5.559 -14.411 -11.904 1.00 98.19 221 GLU A CA 1
ATOM 1689 C C . GLU A 1 221 ? -5.119 -14.854 -10.504 1.00 98.19 221 GLU A C 1
ATOM 1691 O O . GLU A 1 221 ? -4.333 -14.196 -9.819 1.00 98.19 221 GLU A O 1
ATOM 1696 N N . ASP A 1 222 ? -5.614 -16.010 -10.086 1.00 98.50 222 ASP A N 1
ATOM 1697 C CA . ASP A 1 222 ? -5.202 -16.638 -8.839 1.00 98.50 222 ASP A CA 1
ATOM 1698 C C . ASP A 1 222 ? -3.712 -17.001 -8.886 1.00 98.50 222 ASP A C 1
ATOM 1700 O O . ASP A 1 222 ? -3.197 -17.461 -9.908 1.00 98.50 222 ASP A O 1
ATOM 1704 N N . ASN A 1 223 ? -3.021 -16.894 -7.749 1.00 98.12 223 ASN A N 1
ATOM 1705 C CA . ASN A 1 223 ? -1.626 -17.324 -7.612 1.00 98.12 223 ASN A CA 1
ATOM 1706 C C . ASN A 1 223 ? -0.657 -16.665 -8.618 1.00 98.12 223 ASN A C 1
ATOM 1708 O O . ASN A 1 223 ? 0.242 -17.318 -9.155 1.00 98.12 223 ASN A O 1
ATOM 1712 N N . SER A 1 224 ? -0.817 -15.370 -8.878 1.00 97.25 224 SER A N 1
ATOM 1713 C CA . SER A 1 224 ? 0.013 -14.614 -9.818 1.00 97.25 224 SER A CA 1
ATOM 1714 C C . SER A 1 224 ? 1.190 -13.883 -9.162 1.00 97.25 224 SER A C 1
ATOM 1716 O O . SER A 1 224 ? 2.208 -13.679 -9.826 1.00 97.25 224 SER A O 1
ATOM 1718 N N . PHE A 1 225 ? 1.109 -13.538 -7.870 1.00 98.38 225 PHE A N 1
ATOM 1719 C CA . PHE A 1 225 ? 2.110 -12.704 -7.184 1.00 98.38 225 PHE A CA 1
ATOM 1720 C C . PHE A 1 225 ? 2.837 -13.418 -6.043 1.00 98.38 225 PHE A C 1
ATOM 1722 O O . PHE A 1 225 ? 2.260 -14.227 -5.323 1.00 98.38 225 PHE A O 1
ATOM 1729 N N . ASP A 1 226 ? 4.114 -13.093 -5.858 1.00 98.00 226 ASP A N 1
ATOM 1730 C CA . ASP A 1 226 ? 4.952 -13.607 -4.768 1.00 98.00 226 ASP A CA 1
ATOM 1731 C C . ASP A 1 226 ? 4.895 -12.694 -3.527 1.00 98.00 226 ASP A C 1
ATOM 1733 O O . ASP A 1 226 ? 5.029 -13.158 -2.393 1.00 98.00 226 ASP A O 1
ATOM 1737 N N . LEU A 1 227 ? 4.680 -11.391 -3.737 1.00 98.69 227 LEU A N 1
ATOM 1738 C CA . LEU A 1 227 ? 4.582 -10.380 -2.686 1.00 98.69 227 LEU A CA 1
ATOM 1739 C C . LEU A 1 227 ? 3.424 -9.422 -2.975 1.00 98.69 227 LEU A C 1
ATOM 1741 O O . LEU A 1 227 ? 3.325 -8.884 -4.074 1.00 98.69 227 LEU A O 1
ATOM 1745 N N . TYR A 1 228 ? 2.596 -9.176 -1.964 1.00 98.81 228 TYR A N 1
ATOM 1746 C CA . TYR A 1 228 ? 1.520 -8.192 -1.977 1.00 98.81 228 TYR A CA 1
ATOM 1747 C C . TYR A 1 228 ? 1.833 -7.101 -0.954 1.00 98.81 228 TYR A C 1
ATOM 1749 O O . TYR A 1 228 ? 2.014 -7.403 0.229 1.00 98.81 228 TYR A O 1
ATOM 1757 N N . THR A 1 229 ? 1.847 -5.840 -1.379 1.00 98.88 229 THR A N 1
ATOM 1758 C CA . THR A 1 229 ? 1.922 -4.673 -0.500 1.00 98.88 229 THR A CA 1
ATOM 1759 C C . THR A 1 229 ? 0.684 -3.798 -0.612 1.00 98.88 229 THR A C 1
ATOM 1761 O O . THR A 1 229 ? 0.115 -3.627 -1.683 1.00 98.88 229 THR A O 1
ATOM 1764 N N . ILE A 1 230 ? 0.268 -3.225 0.515 1.00 98.69 230 ILE A N 1
ATOM 1765 C CA . ILE A 1 230 ? -0.694 -2.120 0.563 1.00 98.69 230 ILE A CA 1
ATOM 1766 C C . ILE A 1 230 ? -0.269 -1.151 1.664 1.00 98.69 230 ILE A C 1
ATOM 1768 O O . ILE A 1 230 ? -0.206 -1.517 2.840 1.00 98.69 230 ILE A O 1
ATOM 1772 N N . ALA A 1 231 ? 0.067 0.081 1.288 1.00 97.69 231 ALA A N 1
ATOM 1773 C CA . ALA A 1 231 ? 0.586 1.087 2.211 1.00 97.69 231 ALA A CA 1
ATOM 1774 C C . ALA A 1 231 ? -0.358 2.286 2.299 1.00 97.69 231 ALA A C 1
ATOM 1776 O O . ALA A 1 231 ? -0.553 3.010 1.329 1.00 97.69 231 ALA A O 1
ATOM 1777 N N . PHE A 1 232 ? -0.923 2.517 3.483 1.00 95.38 232 PHE A N 1
ATOM 1778 C CA . PHE A 1 232 ? -1.877 3.590 3.765 1.00 95.38 232 PHE A CA 1
ATOM 1779 C C . PHE A 1 232 ? -3.122 3.581 2.862 1.00 95.38 232 PHE A C 1
ATOM 1781 O O . PHE A 1 232 ? -3.724 4.638 2.638 1.00 95.38 232 PHE A O 1
ATOM 1788 N N . GLY A 1 233 ? -3.512 2.407 2.364 1.00 95.38 233 GLY A N 1
ATOM 1789 C CA . GLY A 1 233 ? -4.675 2.223 1.498 1.00 95.38 233 GLY A CA 1
ATOM 1790 C C . GLY A 1 233 ? -5.795 1.388 2.116 1.00 95.38 233 GLY A C 1
ATOM 1791 O O . GLY A 1 233 ? -6.967 1.674 1.870 1.00 95.38 233 GLY A O 1
ATOM 1792 N N . LEU A 1 234 ? -5.464 0.384 2.940 1.00 96.50 234 LEU A N 1
ATOM 1793 C CA . LEU A 1 234 ? -6.418 -0.646 3.368 1.00 96.50 234 LEU A CA 1
ATOM 1794 C C . LEU A 1 234 ? -7.581 -0.055 4.173 1.00 96.50 234 LEU A C 1
ATOM 1796 O O . LEU A 1 234 ? -8.723 -0.473 3.992 1.00 96.50 234 LEU A O 1
ATOM 1800 N N . ARG A 1 235 ? -7.327 0.980 4.987 1.00 94.00 235 ARG A N 1
ATOM 1801 C CA . ARG A 1 235 ? -8.379 1.655 5.771 1.00 94.00 235 ARG A CA 1
ATOM 1802 C C . ARG A 1 235 ? -9.481 2.305 4.929 1.00 94.00 235 ARG A C 1
ATOM 1804 O O . ARG A 1 235 ? -10.590 2.513 5.421 1.00 94.00 235 ARG A O 1
ATOM 1811 N N . ASN A 1 236 ? -9.182 2.629 3.671 1.00 92.75 236 ASN A N 1
ATOM 1812 C CA . ASN A 1 236 ? -10.114 3.305 2.770 1.00 92.75 236 ASN A CA 1
ATOM 1813 C C . ASN A 1 236 ? -10.982 2.316 1.977 1.00 92.75 236 ASN A C 1
ATOM 1815 O O . ASN A 1 236 ? -11.978 2.722 1.377 1.00 92.75 236 ASN A O 1
ATOM 1819 N N . VAL A 1 237 ? -10.652 1.021 2.012 1.00 92.81 237 VAL A N 1
ATOM 1820 C CA . VAL A 1 237 ? -11.446 -0.030 1.370 1.00 92.81 237 VAL A CA 1
ATOM 1821 C C . VAL A 1 237 ? -12.813 -0.154 2.054 1.00 92.81 237 VAL A C 1
ATOM 1823 O O . VAL A 1 237 ? -12.957 0.032 3.267 1.00 92.81 237 VAL A O 1
ATOM 1826 N N . THR A 1 238 ? -13.857 -0.421 1.267 1.00 90.50 238 THR A N 1
ATOM 1827 C CA . THR A 1 238 ? -15.233 -0.570 1.761 1.00 90.50 238 THR A CA 1
ATOM 1828 C C . THR A 1 238 ? -15.419 -1.830 2.599 1.00 90.50 238 THR A C 1
ATOM 1830 O O . THR A 1 238 ? -15.895 -1.716 3.730 1.00 90.50 238 THR A O 1
ATOM 1833 N N . ASP A 1 239 ? -15.007 -2.982 2.067 1.00 92.38 239 ASP A N 1
ATOM 1834 C CA . ASP A 1 239 ? -14.977 -4.284 2.733 1.00 92.38 239 ASP A CA 1
ATOM 1835 C C . ASP A 1 239 ? -13.524 -4.774 2.829 1.00 92.38 239 ASP A C 1
ATOM 1837 O O . ASP A 1 239 ? -12.939 -5.285 1.869 1.00 92.38 239 ASP A O 1
ATOM 1841 N N . VAL A 1 240 ? -12.924 -4.583 4.005 1.00 94.94 240 VAL A N 1
ATOM 1842 C CA . VAL A 1 240 ? -11.549 -5.020 4.285 1.00 94.94 240 VAL A CA 1
ATOM 1843 C C . VAL A 1 240 ? -11.444 -6.544 4.241 1.00 94.94 240 VAL A C 1
ATOM 1845 O O . VAL A 1 240 ? -10.443 -7.061 3.755 1.00 94.94 240 VAL A O 1
ATOM 1848 N N . ASP A 1 241 ? -12.470 -7.273 4.685 1.00 95.62 241 ASP A N 1
ATOM 1849 C CA . ASP A 1 241 ? -12.434 -8.736 4.709 1.00 95.62 241 ASP A CA 1
ATOM 1850 C C . ASP A 1 241 ? -12.437 -9.297 3.278 1.00 95.62 241 ASP A C 1
ATOM 1852 O O . ASP A 1 241 ? -11.738 -10.269 2.989 1.00 95.62 241 ASP A O 1
ATOM 1856 N N . MET A 1 242 ? -13.179 -8.668 2.357 1.00 96.00 242 MET A N 1
ATOM 1857 C CA . MET A 1 242 ? -13.140 -9.029 0.937 1.00 96.00 242 MET A CA 1
ATOM 1858 C C . MET A 1 242 ? -11.782 -8.727 0.304 1.00 96.00 242 MET A C 1
ATOM 1860 O O . MET A 1 242 ? -11.241 -9.589 -0.383 1.00 96.00 242 MET A O 1
ATOM 1864 N N . ALA A 1 243 ? -11.192 -7.561 0.578 1.00 98.12 243 ALA A N 1
ATOM 1865 C CA . ALA A 1 243 ? -9.857 -7.247 0.070 1.00 98.12 243 ALA A CA 1
ATOM 1866 C C . ALA A 1 243 ? -8.773 -8.192 0.609 1.00 98.12 243 ALA A C 1
ATOM 1868 O O . ALA A 1 243 ? -7.877 -8.574 -0.138 1.00 98.12 243 ALA A O 1
ATOM 1869 N N . LEU A 1 244 ? -8.862 -8.630 1.869 1.00 98.56 244 LEU A N 1
ATOM 1870 C CA . LEU A 1 244 ? -7.946 -9.637 2.417 1.00 98.56 244 LEU A CA 1
ATOM 1871 C C . LEU A 1 244 ? -8.106 -10.996 1.719 1.00 98.56 244 LEU A C 1
ATOM 1873 O O . LEU A 1 244 ? -7.103 -11.623 1.378 1.00 98.56 244 LEU A O 1
ATOM 1877 N N . ARG A 1 245 ? -9.346 -11.436 1.455 1.00 98.44 245 ARG A N 1
ATOM 1878 C CA . ARG A 1 245 ? -9.609 -12.668 0.687 1.00 98.44 245 ARG A CA 1
ATOM 1879 C C . ARG A 1 245 ? -9.077 -12.578 -0.741 1.00 98.44 245 ARG A C 1
ATOM 1881 O O . ARG A 1 245 ? -8.509 -13.545 -1.242 1.00 98.44 245 ARG A O 1
ATOM 1888 N N . ASP A 1 246 ? -9.234 -11.429 -1.390 1.00 98.56 246 ASP A N 1
ATOM 1889 C CA . ASP A 1 246 ? -8.778 -11.252 -2.766 1.00 98.56 246 ASP A CA 1
ATOM 1890 C C . ASP A 1 246 ? -7.249 -11.116 -2.856 1.00 98.56 246 ASP A C 1
ATOM 1892 O O . ASP A 1 246 ? -6.624 -11.707 -3.736 1.00 98.56 246 ASP A O 1
ATOM 1896 N N . ALA A 1 247 ? -6.616 -10.470 -1.871 1.00 98.81 247 ALA A N 1
ATOM 1897 C CA . ALA A 1 247 ? -5.164 -10.482 -1.703 1.00 98.81 247 ALA A CA 1
ATOM 1898 C C . ALA A 1 247 ? -4.622 -11.911 -1.511 1.00 98.81 247 ALA A C 1
ATOM 1900 O O . ALA A 1 247 ? -3.628 -12.293 -2.131 1.00 98.81 247 ALA A O 1
ATOM 1901 N N . TYR A 1 248 ? -5.297 -12.731 -0.697 1.00 98.81 248 TYR A N 1
ATOM 1902 C CA . TYR A 1 248 ? -4.959 -14.146 -0.530 1.00 98.81 248 TYR A CA 1
ATOM 1903 C C . TYR A 1 248 ? -5.097 -14.930 -1.844 1.00 98.81 248 TYR A C 1
ATOM 1905 O O . TYR A 1 248 ? -4.244 -15.754 -2.181 1.00 98.81 248 TYR A O 1
ATOM 1913 N N . ARG A 1 249 ? -6.156 -14.672 -2.619 1.00 98.69 249 ARG A N 1
ATOM 1914 C CA . ARG A 1 249 ? -6.411 -15.327 -3.909 1.00 98.69 249 ARG A CA 1
ATOM 1915 C C . ARG A 1 249 ? -5.274 -15.088 -4.909 1.00 98.69 249 ARG A C 1
ATOM 1917 O O . ARG A 1 249 ? -4.755 -16.055 -5.470 1.00 98.69 249 ARG A O 1
ATOM 1924 N N . VAL A 1 250 ? -4.854 -13.835 -5.091 1.00 98.81 250 VAL A N 1
ATOM 1925 C CA . VAL A 1 250 ? -3.828 -13.461 -6.085 1.00 98.81 250 VAL A CA 1
ATOM 1926 C C . VAL A 1 250 ? -2.400 -13.827 -5.664 1.00 98.81 250 VAL A C 1
ATOM 1928 O O . VAL A 1 250 ? -1.517 -13.938 -6.514 1.00 98.81 250 VAL A O 1
ATOM 1931 N N . LEU A 1 251 ? -2.141 -14.045 -4.372 1.00 98.81 251 LEU A N 1
ATOM 1932 C CA . LEU A 1 251 ? -0.846 -14.541 -3.903 1.00 98.81 251 LEU A CA 1
ATOM 1933 C C . LEU A 1 251 ? -0.638 -16.009 -4.290 1.00 98.81 251 LEU A C 1
ATOM 1935 O O . LEU A 1 251 ? -1.555 -16.823 -4.212 1.00 98.81 251 LEU A O 1
ATOM 1939 N N . LYS A 1 252 ? 0.581 -16.368 -4.693 1.00 98.50 252 LYS A N 1
ATOM 1940 C CA . LYS A 1 252 ? 1.030 -17.757 -4.882 1.00 98.50 252 LYS A CA 1
ATOM 1941 C C . LYS A 1 252 ? 1.093 -18.496 -3.540 1.00 98.50 252 LYS A C 1
ATOM 1943 O O . LYS A 1 252 ? 1.258 -17.837 -2.512 1.00 98.50 252 LYS A O 1
ATOM 1948 N N . PRO A 1 253 ? 1.030 -19.840 -3.513 1.00 98.25 253 PRO A N 1
ATOM 1949 C CA . PRO A 1 253 ? 1.420 -20.602 -2.328 1.00 98.25 253 PRO A CA 1
ATOM 1950 C C . PRO A 1 253 ? 2.832 -20.208 -1.876 1.00 98.25 253 PRO A C 1
ATOM 1952 O O . PRO A 1 253 ? 3.743 -20.095 -2.699 1.00 98.25 253 PRO A O 1
ATOM 1955 N N . GLY A 1 254 ? 3.006 -19.926 -0.586 1.00 97.69 254 GLY A N 1
ATOM 1956 C CA . GLY A 1 254 ? 4.229 -19.333 -0.036 1.00 97.69 254 GLY A CA 1
ATOM 1957 C C . GLY A 1 254 ? 4.401 -17.830 -0.304 1.00 97.69 254 GLY A C 1
ATOM 1958 O O . GLY A 1 254 ? 5.447 -17.276 0.025 1.00 97.69 254 GLY A O 1
ATOM 1959 N N . GLY A 1 255 ? 3.414 -17.161 -0.901 1.00 98.25 255 GLY A N 1
ATOM 1960 C CA . GLY A 1 255 ? 3.412 -15.720 -1.130 1.00 98.25 255 GLY A CA 1
ATOM 1961 C C . GLY A 1 255 ? 3.146 -14.933 0.153 1.00 98.25 255 GLY A C 1
ATOM 1962 O O . GLY A 1 255 ? 2.444 -15.402 1.054 1.00 98.25 255 GLY A O 1
ATOM 1963 N N . ARG A 1 256 ? 3.703 -13.723 0.244 1.00 98.69 256 ARG A N 1
ATOM 1964 C CA . ARG A 1 256 ? 3.621 -12.883 1.449 1.00 98.69 256 ARG A CA 1
ATOM 1965 C C . ARG A 1 256 ? 2.703 -11.689 1.236 1.00 98.69 256 ARG A C 1
ATOM 1967 O O . ARG A 1 256 ? 2.858 -10.948 0.269 1.00 98.69 256 ARG A O 1
ATOM 1974 N N . PHE A 1 257 ? 1.816 -11.453 2.190 1.00 98.88 257 PHE A N 1
ATOM 1975 C CA . PHE A 1 257 ? 1.058 -10.216 2.315 1.00 98.88 257 PHE A CA 1
ATOM 1976 C C . PHE A 1 257 ? 1.739 -9.285 3.316 1.00 98.88 257 PHE A C 1
ATOM 1978 O O . PHE A 1 257 ? 2.147 -9.729 4.391 1.00 98.88 257 PHE A O 1
ATOM 1985 N N . MET A 1 258 ? 1.842 -7.997 2.985 1.00 98.75 258 MET A N 1
ATOM 1986 C CA . MET A 1 258 ? 2.341 -6.961 3.886 1.00 98.75 258 MET A CA 1
ATOM 1987 C C . MET A 1 258 ? 1.490 -5.689 3.793 1.00 98.75 258 MET A C 1
ATOM 1989 O O . MET A 1 258 ? 1.375 -5.073 2.735 1.00 98.75 258 MET A O 1
ATOM 1993 N N . CYS A 1 259 ? 0.931 -5.254 4.918 1.00 98.69 259 CYS A N 1
ATOM 1994 C CA . CYS A 1 259 ? 0.148 -4.028 5.025 1.00 98.69 259 CYS A CA 1
ATOM 1995 C C . CYS A 1 259 ? 0.848 -3.044 5.961 1.00 98.69 259 CYS A C 1
ATOM 1997 O O . CYS A 1 259 ? 1.109 -3.376 7.112 1.00 98.69 259 CYS A O 1
ATOM 1999 N N . LEU A 1 260 ? 1.147 -1.839 5.475 1.00 98.50 260 LEU A N 1
ATOM 2000 C CA . LEU A 1 260 ? 1.581 -0.714 6.306 1.00 98.50 260 LEU A CA 1
ATOM 2001 C C . LEU A 1 260 ? 0.394 0.227 6.476 1.00 98.50 260 LEU A C 1
ATOM 2003 O O . LEU A 1 260 ? -0.061 0.808 5.494 1.00 98.50 260 LEU A O 1
ATOM 2007 N N . GLU A 1 261 ? -0.097 0.412 7.694 1.00 97.00 261 GLU A N 1
ATOM 2008 C CA . GLU A 1 261 ? -1.274 1.251 7.925 1.00 97.00 261 GLU A CA 1
ATOM 2009 C C . GLU A 1 261 ? -1.188 2.000 9.256 1.00 97.00 261 GLU A C 1
ATOM 2011 O O . GLU A 1 261 ? -0.484 1.589 10.184 1.00 97.00 261 GLU A O 1
ATOM 2016 N N . PHE A 1 262 ? -1.889 3.133 9.340 1.00 93.00 262 PHE A N 1
ATOM 2017 C CA . PHE A 1 262 ? -2.126 3.797 10.616 1.00 93.00 262 PHE A CA 1
ATOM 2018 C C . PHE A 1 262 ? -2.882 2.870 11.561 1.00 93.00 262 PHE A C 1
ATOM 2020 O O . PHE A 1 262 ? -3.798 2.156 11.159 1.00 93.00 262 PHE A O 1
ATOM 2027 N N . SER A 1 263 ? -2.496 2.905 12.830 1.00 91.56 263 SER A N 1
ATOM 2028 C CA . SER A 1 263 ? -3.058 2.031 13.848 1.00 91.56 263 SER A CA 1
ATOM 2029 C C . SER A 1 263 ? -3.244 2.776 15.164 1.00 91.56 263 SER A C 1
ATOM 2031 O O . SER A 1 263 ? -3.163 4.006 15.242 1.00 91.56 263 SER A O 1
ATOM 2033 N N . HIS A 1 264 ? -3.541 2.022 16.216 1.00 88.12 264 HIS A N 1
ATOM 2034 C CA . HIS A 1 264 ? -3.825 2.562 17.531 1.00 88.12 264 HIS A CA 1
ATOM 2035 C C . HIS A 1 264 ? -2.538 2.687 18.346 1.00 88.12 264 HIS A C 1
ATOM 2037 O O . HIS A 1 264 ? -1.812 1.717 18.578 1.00 88.12 264 HIS A O 1
ATOM 2043 N N . VAL A 1 265 ? -2.265 3.910 18.797 1.00 88.44 265 VAL A N 1
ATOM 2044 C CA . VAL A 1 265 ? -1.101 4.236 19.624 1.00 88.44 265 VAL A CA 1
ATOM 2045 C C . VAL A 1 265 ? -1.191 3.486 20.953 1.00 88.44 265 VAL A C 1
ATOM 2047 O O . VAL A 1 265 ? -2.163 3.626 21.692 1.00 88.44 265 VAL A O 1
ATOM 2050 N N . THR A 1 266 ? -0.157 2.717 21.292 1.00 85.38 266 THR A N 1
ATOM 2051 C CA . THR A 1 266 ? -0.165 1.848 22.484 1.00 85.38 266 THR A CA 1
ATOM 2052 C C . THR A 1 266 ? 0.237 2.586 23.763 1.00 85.38 266 THR A C 1
ATOM 2054 O O . THR A 1 266 ? -0.069 2.153 24.873 1.00 85.38 266 THR A O 1
ATOM 2057 N N . ASN A 1 267 ? 0.917 3.726 23.627 1.00 85.06 267 ASN A N 1
ATOM 2058 C CA . ASN A 1 267 ? 1.352 4.559 24.742 1.00 85.06 267 ASN A CA 1
ATOM 2059 C C . ASN A 1 267 ? 0.323 5.664 25.045 1.00 85.06 267 ASN A C 1
ATOM 2061 O O . ASN A 1 267 ? 0.083 6.533 24.214 1.00 85.06 267 ASN A O 1
ATOM 2065 N N . VAL A 1 268 ? -0.244 5.669 26.257 1.00 84.88 268 VAL A N 1
ATOM 2066 C CA . VAL A 1 268 ? -1.341 6.5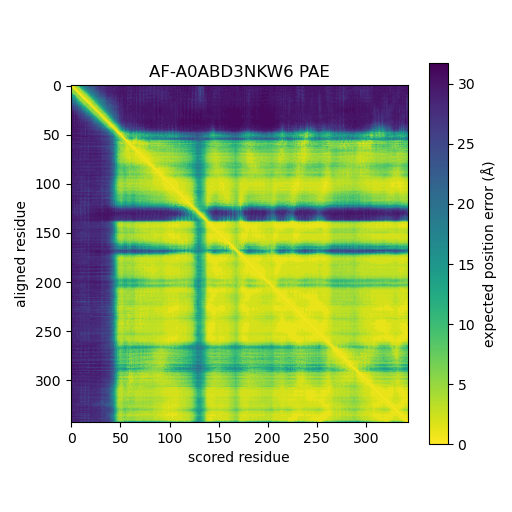82 26.644 1.00 84.88 268 VAL A CA 1
ATOM 2067 C C . VAL A 1 268 ? -0.977 8.078 26.532 1.00 84.88 268 VAL A C 1
ATOM 2069 O O . VAL A 1 268 ? -1.763 8.826 25.947 1.00 84.88 268 VAL A O 1
ATOM 2072 N N . PRO A 1 269 ? 0.171 8.566 27.051 1.00 85.31 269 PRO A N 1
ATOM 2073 C CA . PRO A 1 269 ? 0.600 9.948 26.819 1.00 85.31 269 PRO A CA 1
ATOM 2074 C C . PRO A 1 269 ? 0.730 10.321 25.337 1.00 85.31 269 PRO A C 1
ATOM 2076 O O . PRO A 1 269 ? 0.234 11.370 24.925 1.00 85.31 269 PRO A O 1
ATOM 2079 N N . LEU A 1 270 ? 1.365 9.459 24.538 1.00 85.62 270 LEU A N 1
ATOM 2080 C CA . LEU A 1 270 ? 1.543 9.691 23.105 1.00 85.62 270 LEU A CA 1
ATOM 2081 C C . LEU A 1 270 ? 0.200 9.696 22.368 1.00 85.62 270 LEU A C 1
ATOM 2083 O O . LEU A 1 270 ? -0.002 10.541 21.503 1.00 85.62 270 LEU A O 1
ATOM 2087 N N . ALA A 1 271 ? -0.727 8.814 22.750 1.00 85.88 271 ALA A N 1
ATOM 2088 C CA . ALA A 1 271 ? -2.070 8.755 22.187 1.00 85.88 271 ALA A CA 1
ATOM 2089 C C . ALA A 1 271 ? -2.802 10.085 22.391 1.00 85.88 271 ALA A C 1
ATOM 2091 O O . ALA A 1 271 ? -3.266 10.676 21.427 1.00 85.88 271 ALA A O 1
ATOM 2092 N N . LYS A 1 272 ? -2.800 10.638 23.613 1.00 86.25 272 LYS A N 1
ATOM 2093 C CA . LYS A 1 272 ? -3.435 11.941 23.889 1.00 86.25 272 LYS A CA 1
ATOM 2094 C C . LYS A 1 272 ? -2.838 13.081 23.065 1.00 86.25 272 LYS A C 1
ATOM 2096 O O . LYS A 1 272 ? -3.576 13.932 22.573 1.00 86.25 272 LYS A O 1
ATOM 2101 N N . LEU A 1 273 ? -1.511 13.115 22.928 1.00 86.38 273 LEU A N 1
ATOM 2102 C CA . LEU A 1 273 ? -0.837 14.133 22.122 1.00 86.38 273 LEU A CA 1
ATOM 2103 C C . LEU A 1 273 ? -1.186 13.986 20.637 1.00 86.38 273 LEU A C 1
ATOM 2105 O O . LEU A 1 273 ? -1.497 14.975 19.974 1.00 86.38 273 LEU A O 1
ATOM 2109 N N . TYR A 1 274 ? -1.167 12.752 20.135 1.00 85.56 274 TYR A N 1
ATOM 2110 C CA . TYR A 1 274 ? -1.540 12.432 18.765 1.00 85.56 274 TYR A CA 1
ATOM 2111 C C . TYR A 1 274 ? -3.004 12.782 18.484 1.00 85.56 274 TYR A C 1
ATOM 2113 O O . TYR A 1 274 ? -3.289 13.375 17.450 1.00 85.56 274 TYR A O 1
ATOM 2121 N N . ASP A 1 275 ? -3.924 12.500 19.406 1.00 85.12 275 ASP A N 1
ATOM 2122 C CA . ASP A 1 275 ? -5.341 12.857 19.296 1.00 85.12 275 ASP A CA 1
ATOM 2123 C C . ASP A 1 275 ? -5.518 14.378 19.210 1.00 85.12 275 ASP A C 1
ATOM 2125 O O . ASP A 1 275 ? -6.193 14.875 18.307 1.00 85.12 275 ASP A O 1
ATOM 2129 N N . LEU A 1 276 ? -4.864 15.129 20.105 1.00 86.75 276 LEU A N 1
ATOM 2130 C CA . LEU A 1 276 ? -4.933 16.590 20.119 1.00 86.75 276 LEU A CA 1
ATOM 2131 C C . LEU A 1 276 ? -4.417 17.188 18.805 1.00 86.75 276 LEU A C 1
ATOM 2133 O O . LEU A 1 276 ? -5.071 18.065 18.237 1.00 86.75 276 LEU A O 1
ATOM 2137 N N . TYR A 1 277 ? -3.272 16.702 18.323 1.00 85.38 277 TYR A N 1
ATOM 2138 C CA . TYR A 1 277 ? -2.694 17.118 17.048 1.00 85.38 277 TYR A CA 1
ATOM 2139 C C . TYR A 1 277 ? -3.616 16.761 15.878 1.00 85.38 277 TYR A C 1
ATOM 2141 O O . TYR A 1 277 ? -3.963 17.618 15.068 1.00 85.38 277 TYR A O 1
ATOM 2149 N N . SER A 1 278 ? -4.074 15.512 15.821 1.00 84.19 278 SER A N 1
ATOM 2150 C CA . SER A 1 278 ? -4.827 15.002 14.679 1.00 84.19 278 SER A CA 1
ATOM 2151 C C . SER A 1 278 ? -6.172 15.694 14.517 1.00 84.19 278 SER A C 1
ATOM 2153 O O . SER A 1 278 ? -6.513 16.072 13.407 1.00 84.19 278 SER A O 1
ATOM 2155 N N . PHE A 1 279 ? -6.928 15.919 15.595 1.00 83.31 279 PHE A N 1
ATOM 2156 C CA . PHE A 1 279 ? -8.263 16.520 15.482 1.00 83.31 279 PHE A CA 1
ATOM 2157 C C . PHE A 1 279 ? -8.256 18.040 15.334 1.00 83.31 279 PHE A C 1
ATOM 2159 O O . PHE A 1 279 ? -9.167 18.594 14.723 1.00 83.31 279 PHE A O 1
ATOM 2166 N N . ASN A 1 280 ? -7.255 18.724 15.891 1.00 85.06 280 ASN A N 1
ATOM 2167 C CA . ASN A 1 280 ? -7.262 20.186 15.924 1.00 85.06 280 ASN A CA 1
ATOM 2168 C C . ASN A 1 280 ? -6.318 20.811 14.904 1.00 85.06 280 ASN A C 1
ATOM 2170 O O . ASN A 1 280 ? -6.598 21.906 14.437 1.00 85.06 280 ASN A O 1
ATOM 2174 N N . VAL A 1 281 ? -5.224 20.140 14.540 1.00 84.06 281 VAL A N 1
ATOM 2175 C CA . VAL A 1 281 ? -4.190 20.725 13.679 1.00 84.06 281 VAL A CA 1
ATOM 2176 C C . VAL A 1 281 ? -4.340 20.253 12.237 1.00 84.06 281 VAL A C 1
ATOM 2178 O O . VAL A 1 281 ? -4.385 21.086 11.336 1.00 84.06 281 VAL A O 1
ATOM 2181 N N . ILE A 1 282 ? -4.477 18.943 11.999 1.00 82.56 282 ILE A N 1
ATOM 2182 C CA . ILE A 1 282 ? -4.471 18.380 10.636 1.00 82.56 282 ILE A CA 1
ATOM 2183 C C . ILE A 1 282 ? -5.606 18.952 9.753 1.00 82.56 282 ILE A C 1
ATOM 2185 O O . ILE A 1 282 ? -5.291 19.464 8.677 1.00 82.56 282 ILE A O 1
ATOM 2189 N N . PRO A 1 283 ? -6.893 18.974 10.170 1.00 82.69 283 PRO A N 1
ATOM 2190 C CA . PRO A 1 283 ? -7.967 19.518 9.334 1.00 82.69 283 PRO A CA 1
ATOM 2191 C C . PR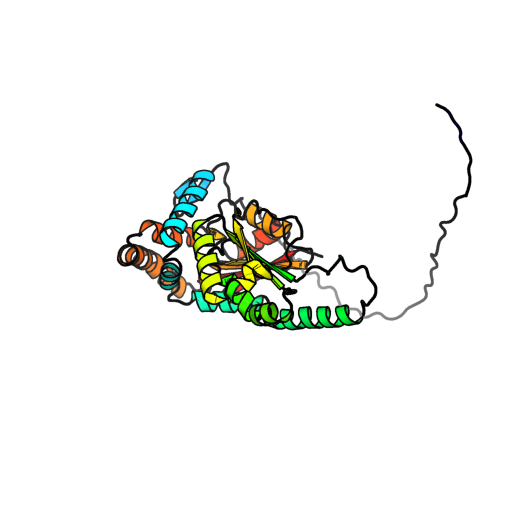O A 1 283 ? -7.832 21.025 9.085 1.00 82.69 283 PRO A C 1
ATOM 2193 O O . PRO A 1 283 ? -8.159 21.514 8.005 1.00 82.69 283 PRO A O 1
ATOM 2196 N N . GLN A 1 284 ? -7.336 21.776 10.074 1.00 82.69 284 GLN A N 1
ATOM 2197 C CA . GLN A 1 284 ? -7.116 23.219 9.941 1.00 82.69 284 GLN A CA 1
ATOM 2198 C C . GLN A 1 284 ? -5.975 23.522 8.965 1.00 82.69 284 GLN A C 1
ATOM 2200 O O . GLN A 1 284 ? -6.107 24.413 8.129 1.00 82.69 284 GLN A O 1
ATOM 2205 N N . LEU A 1 285 ? -4.886 22.753 9.019 1.00 78.00 285 LEU A N 1
ATOM 2206 C CA . LEU A 1 285 ? -3.799 22.861 8.048 1.00 78.00 285 LEU A CA 1
ATOM 2207 C C . LEU A 1 285 ? -4.258 22.472 6.639 1.00 78.00 285 LEU A C 1
ATOM 2209 O O . LEU A 1 285 ? -3.929 23.180 5.691 1.00 78.00 285 LEU A O 1
ATOM 2213 N N . GLY A 1 286 ? -5.074 21.421 6.502 1.00 75.50 286 GLY A N 1
ATOM 2214 C CA . GLY A 1 286 ? -5.693 21.049 5.225 1.00 75.50 286 GLY A CA 1
ATOM 2215 C C . GLY A 1 286 ? -6.506 22.195 4.614 1.00 75.50 286 GLY A C 1
ATOM 2216 O O . GLY A 1 286 ? -6.344 22.517 3.437 1.00 75.50 286 GLY A O 1
ATOM 2217 N N . GLN A 1 287 ? -7.293 22.900 5.434 1.00 82.12 287 GLN A N 1
ATOM 2218 C CA . GLN A 1 287 ? -8.020 24.100 5.009 1.00 82.12 287 GLN A CA 1
ATOM 2219 C C . GLN A 1 287 ? -7.089 25.239 4.569 1.00 82.12 287 GLN A C 1
ATOM 2221 O O . GLN A 1 287 ? -7.376 25.923 3.590 1.00 82.12 287 GLN A O 1
ATOM 2226 N N . MET A 1 288 ? -5.998 25.476 5.297 1.00 78.19 288 MET A N 1
ATOM 2227 C CA . MET A 1 288 ? -5.092 26.596 5.022 1.00 78.19 288 MET A CA 1
ATOM 2228 C C . MET A 1 288 ? -4.202 26.362 3.797 1.00 78.19 288 MET A C 1
ATOM 2230 O O . MET A 1 288 ? -3.903 27.315 3.083 1.00 78.19 288 MET A O 1
ATOM 2234 N N . VAL A 1 289 ? -3.761 25.122 3.565 1.00 73.75 289 VAL A N 1
ATOM 2235 C CA . VAL A 1 289 ? -2.762 24.800 2.531 1.00 73.75 289 VAL A CA 1
ATOM 2236 C C . VAL A 1 289 ? -3.400 24.259 1.256 1.00 73.75 289 VAL A C 1
ATOM 2238 O O . VAL A 1 289 ? -2.969 24.617 0.164 1.00 73.75 289 VAL A O 1
ATOM 2241 N N . ALA A 1 290 ? -4.421 23.413 1.387 1.00 72.44 290 ALA A N 1
ATOM 2242 C CA . ALA A 1 290 ? -5.058 22.730 0.263 1.00 72.44 290 ALA A CA 1
ATOM 2243 C C . ALA A 1 290 ? -6.497 23.205 0.005 1.00 72.44 290 ALA A C 1
ATOM 2245 O O . ALA A 1 290 ? -7.131 22.722 -0.926 1.00 72.44 290 ALA A O 1
ATOM 2246 N N . ASN A 1 291 ? -7.020 24.135 0.820 1.00 81.12 291 ASN A N 1
ATOM 2247 C CA . ASN A 1 291 ? -8.432 24.534 0.813 1.00 81.12 291 ASN A CA 1
ATOM 2248 C C . ASN A 1 291 ? -9.392 23.327 0.891 1.00 81.12 291 ASN A C 1
ATOM 2250 O O . ASN A 1 291 ? -10.491 23.369 0.344 1.00 81.12 291 ASN A O 1
ATOM 2254 N N . ASP A 1 292 ? -8.965 22.257 1.570 1.00 80.38 292 ASP A N 1
ATOM 2255 C CA . ASP A 1 292 ? -9.658 20.968 1.594 1.00 80.38 292 ASP A CA 1
ATOM 2256 C C . ASP A 1 292 ? -9.708 20.406 3.021 1.00 80.38 292 ASP A C 1
ATOM 2258 O O . ASP A 1 292 ? -8.986 19.487 3.401 1.00 80.38 292 ASP A O 1
ATOM 2262 N N . ARG A 1 293 ? -10.533 21.015 3.874 1.00 84.81 293 ARG A N 1
ATOM 2263 C CA . ARG A 1 293 ? -10.697 20.566 5.264 1.00 84.81 293 ARG A CA 1
ATOM 2264 C C . ARG A 1 293 ? -11.318 19.176 5.357 1.00 84.81 293 ARG A C 1
ATOM 2266 O O . ARG A 1 293 ? -10.923 18.396 6.222 1.00 84.81 293 ARG A O 1
ATOM 2273 N N . ASP A 1 294 ? -12.298 18.896 4.506 1.00 83.69 294 ASP A N 1
ATOM 2274 C CA . ASP A 1 294 ? -13.153 17.717 4.626 1.00 83.69 294 ASP A CA 1
ATOM 2275 C C . ASP A 1 294 ? -12.392 16.434 4.274 1.00 83.69 294 ASP A C 1
ATOM 2277 O O . ASP A 1 294 ? -12.516 15.444 4.998 1.00 83.69 294 ASP A O 1
ATOM 2281 N N . SER A 1 295 ? -11.515 16.463 3.261 1.00 83.56 295 SER A N 1
ATOM 2282 C CA . SER A 1 295 ? -10.609 15.343 2.977 1.00 83.56 295 SER A CA 1
ATOM 2283 C C . SER A 1 295 ? -9.693 15.047 4.164 1.00 83.56 295 SER A C 1
ATOM 2285 O O . SER A 1 295 ? -9.558 13.897 4.580 1.00 83.56 295 SER A O 1
ATOM 2287 N N . TYR A 1 296 ? -9.102 16.078 4.776 1.00 82.31 296 TYR A N 1
ATOM 2288 C CA . TYR A 1 296 ? -8.194 15.903 5.914 1.00 82.31 296 TYR A CA 1
ATOM 2289 C C . TYR A 1 296 ? -8.924 15.447 7.184 1.00 82.31 296 TYR A C 1
ATOM 2291 O O . TYR A 1 296 ? -8.391 14.641 7.946 1.00 82.31 296 TYR A O 1
ATOM 2299 N N . GLN A 1 297 ? -10.159 15.906 7.392 1.00 86.94 297 GLN A N 1
ATOM 2300 C CA . GLN A 1 297 ? -11.035 15.408 8.450 1.00 86.94 297 GLN A CA 1
ATOM 2301 C C . GLN A 1 297 ? -11.344 13.918 8.246 1.00 86.94 297 GLN A C 1
ATOM 2303 O O . GLN A 1 297 ? -11.161 13.126 9.172 1.00 86.94 297 GLN A O 1
ATOM 2308 N N . TYR A 1 298 ? -11.734 13.515 7.030 1.00 87.12 298 TYR A N 1
ATOM 2309 C CA . TYR A 1 298 ? -11.979 12.111 6.693 1.00 87.12 298 TYR A CA 1
ATOM 2310 C C . TYR A 1 298 ? -10.756 11.232 6.976 1.00 87.12 298 TYR A C 1
ATOM 2312 O O . TYR A 1 298 ? -10.902 10.157 7.556 1.00 87.12 298 TYR A O 1
ATOM 2320 N N . LEU A 1 299 ? -9.546 11.686 6.630 1.00 82.88 299 LEU A N 1
ATOM 2321 C CA . LEU A 1 299 ? -8.321 10.928 6.897 1.00 82.88 299 LEU A CA 1
ATOM 2322 C C . LEU A 1 299 ? -8.167 10.624 8.388 1.00 82.88 299 LEU A C 1
ATOM 2324 O O . LEU A 1 299 ? -7.954 9.468 8.751 1.00 82.88 299 LEU A O 1
ATOM 2328 N N . VAL A 1 300 ? -8.350 11.624 9.252 1.00 85.19 300 VAL A N 1
ATOM 2329 C CA . VAL A 1 300 ? -8.263 11.449 10.710 1.00 85.19 300 VAL A CA 1
ATOM 2330 C C . VAL A 1 300 ? -9.348 10.500 11.222 1.00 85.19 300 VAL A C 1
ATOM 2332 O O . VAL A 1 300 ? -9.068 9.614 12.031 1.00 85.19 300 VAL A O 1
ATOM 2335 N N . GLU A 1 301 ? -10.583 10.641 10.742 1.00 88.25 301 GLU A N 1
ATOM 2336 C CA . GLU A 1 301 ? -11.697 9.785 11.160 1.00 88.25 301 GLU A CA 1
ATOM 2337 C C . GLU A 1 301 ? -11.540 8.335 10.683 1.00 88.25 301 GLU A C 1
ATOM 2339 O O . GLU A 1 301 ? -11.8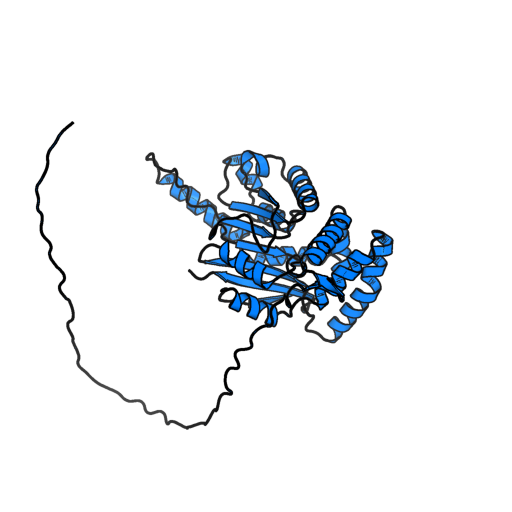50 7.404 11.431 1.00 88.25 301 GLU A O 1
ATOM 2344 N N . SER A 1 302 ? -11.015 8.130 9.470 1.00 88.19 302 SER A N 1
ATOM 2345 C CA . SER A 1 302 ? -10.768 6.803 8.891 1.00 88.19 302 SER A CA 1
ATOM 2346 C C . SER A 1 302 ? -9.794 5.987 9.742 1.00 88.19 302 SER A C 1
ATOM 2348 O O . SER A 1 302 ? -10.046 4.811 9.987 1.00 88.19 302 SER A O 1
ATOM 2350 N N . ILE A 1 303 ? -8.751 6.626 10.288 1.00 86.31 303 ILE A N 1
ATOM 2351 C CA . ILE A 1 303 ? -7.771 5.990 11.180 1.00 86.31 303 ILE A CA 1
ATOM 2352 C C . ILE A 1 303 ? -8.457 5.463 12.444 1.00 86.31 303 ILE A C 1
ATOM 2354 O O . ILE A 1 303 ? -8.182 4.355 12.887 1.00 86.31 303 ILE A O 1
ATOM 2358 N N . ARG A 1 304 ? -9.397 6.227 13.016 1.00 85.56 304 ARG A N 1
ATOM 2359 C CA . ARG A 1 304 ? -10.106 5.834 14.248 1.00 85.56 304 ARG A CA 1
ATOM 2360 C C . ARG A 1 304 ? -11.119 4.723 14.043 1.00 85.56 304 ARG A C 1
ATOM 2362 O O . ARG A 1 304 ? -11.420 4.002 14.989 1.00 85.56 304 ARG A O 1
ATOM 2369 N N . LYS A 1 305 ? -11.682 4.627 12.841 1.00 87.25 305 LYS A N 1
ATOM 2370 C CA . LYS A 1 305 ? -12.616 3.560 12.471 1.00 87.25 305 LYS A CA 1
ATOM 2371 C C . LYS A 1 305 ? -11.922 2.306 11.968 1.00 87.25 305 LYS A C 1
ATOM 2373 O O . LYS A 1 305 ? -12.566 1.263 11.889 1.00 87.25 305 LYS A O 1
ATOM 2378 N N . PHE A 1 306 ? -10.648 2.400 11.611 1.00 91.25 306 PHE A N 1
ATOM 2379 C CA . PHE A 1 306 ? -9.877 1.244 11.209 1.00 91.25 306 PHE A CA 1
ATOM 2380 C C . PHE A 1 306 ? -9.622 0.313 12.400 1.00 91.25 306 PHE A C 1
ATOM 2382 O O . PHE A 1 306 ? -9.535 0.753 13.551 1.00 91.25 306 PHE A O 1
ATOM 2389 N N . CYS A 1 307 ? -9.549 -0.986 12.117 1.00 90.62 307 CYS A N 1
ATOM 2390 C CA . CYS A 1 307 ? -9.382 -2.014 13.128 1.00 90.62 307 CYS A CA 1
ATOM 2391 C C . CYS A 1 307 ? -8.057 -1.842 13.872 1.00 90.62 307 CYS A C 1
ATOM 2393 O O . CYS A 1 307 ? -7.075 -1.318 13.344 1.00 90.62 307 CYS A O 1
ATOM 2395 N N . THR A 1 308 ? -8.041 -2.310 15.112 1.00 94.06 308 THR A N 1
ATOM 2396 C CA . THR A 1 308 ? -6.824 -2.415 15.918 1.00 94.06 308 THR A CA 1
ATOM 2397 C C . THR A 1 308 ? -5.830 -3.401 15.314 1.00 94.06 308 THR A C 1
ATOM 2399 O O . THR A 1 308 ? -6.163 -4.207 14.438 1.00 94.06 308 THR A O 1
ATOM 2402 N N . GLN A 1 309 ? -4.591 -3.358 15.806 1.00 96.00 309 GLN A N 1
ATOM 2403 C CA . GLN A 1 309 ? -3.534 -4.259 15.371 1.00 96.00 309 GLN A CA 1
ATOM 2404 C C . GLN A 1 309 ? -3.967 -5.726 15.496 1.00 96.00 309 GLN A C 1
ATOM 2406 O O . GLN A 1 309 ? -3.849 -6.488 14.539 1.00 96.00 309 GLN A O 1
ATOM 2411 N N . GLU A 1 310 ? -4.494 -6.111 16.655 1.00 96.25 310 GLU A N 1
ATOM 2412 C CA . GLU A 1 310 ? -4.902 -7.477 16.970 1.00 96.25 310 GLU A CA 1
ATOM 2413 C C . GLU A 1 310 ? -6.151 -7.907 16.193 1.00 96.25 310 GLU A C 1
ATOM 2415 O O . GLU A 1 310 ? -6.277 -9.070 15.814 1.00 96.25 310 GLU A O 1
ATOM 2420 N N . GLU A 1 311 ? -7.080 -6.988 15.931 1.00 95.62 311 GLU A N 1
ATOM 2421 C CA . GLU A 1 311 ? -8.246 -7.272 15.091 1.00 95.62 311 GLU A CA 1
ATOM 2422 C C . GLU A 1 311 ? -7.847 -7.522 13.637 1.00 95.62 311 GLU A C 1
ATOM 2424 O O . GLU A 1 311 ? -8.370 -8.455 13.030 1.00 95.62 311 GLU A O 1
ATOM 2429 N N . LEU A 1 312 ? -6.908 -6.745 13.082 1.00 97.31 312 LEU A N 1
ATOM 2430 C CA . LEU A 1 312 ? -6.425 -6.981 11.721 1.00 97.31 312 LEU A CA 1
ATOM 2431 C C . LEU A 1 312 ? -5.712 -8.333 11.605 1.00 97.31 312 LEU A C 1
ATOM 2433 O O . LEU A 1 312 ? -5.946 -9.046 10.634 1.00 97.31 312 LEU A O 1
ATOM 2437 N N . VAL A 1 313 ? -4.918 -8.724 12.613 1.00 98.25 313 VAL A N 1
ATOM 2438 C CA . VAL A 1 313 ? -4.315 -10.069 12.679 1.00 98.25 313 VAL A CA 1
ATOM 2439 C C . VAL A 1 313 ? -5.391 -11.146 12.560 1.00 98.25 313 VAL A C 1
ATOM 2441 O O . VAL A 1 313 ? -5.327 -11.975 11.656 1.00 98.25 313 VAL A O 1
ATOM 2444 N N . LYS A 1 314 ? -6.432 -11.086 13.399 1.00 97.62 314 LYS A N 1
ATOM 2445 C CA . LYS A 1 314 ? -7.525 -12.071 13.372 1.00 97.62 314 LYS A CA 1
ATOM 2446 C C . LYS A 1 314 ? -8.248 -12.100 12.028 1.00 97.62 314 LYS A C 1
ATOM 2448 O O . LYS A 1 314 ? -8.611 -13.167 11.545 1.00 97.62 314 LYS A O 1
ATOM 2453 N N . ARG A 1 315 ? -8.473 -10.938 11.406 1.00 96.88 315 ARG A N 1
ATOM 2454 C CA . ARG A 1 315 ? -9.107 -10.856 10.077 1.00 96.88 315 ARG A CA 1
ATOM 2455 C C . ARG A 1 315 ? -8.245 -11.495 8.994 1.00 96.88 315 ARG A C 1
ATOM 2457 O O . ARG A 1 315 ? -8.777 -12.195 8.139 1.00 96.88 315 ARG A O 1
ATOM 2464 N N . MET A 1 316 ? -6.930 -11.294 9.042 1.00 98.38 316 MET A N 1
ATOM 2465 C CA . MET A 1 316 ? -5.994 -11.949 8.127 1.00 98.38 316 MET A CA 1
ATOM 2466 C C . MET A 1 316 ? -5.998 -13.471 8.315 1.00 98.38 316 MET A C 1
ATOM 2468 O O . MET A 1 316 ? -6.080 -14.197 7.327 1.00 98.38 316 MET A O 1
ATOM 2472 N N . GLU A 1 317 ? -5.993 -13.954 9.559 1.00 98.25 317 GLU A N 1
ATOM 2473 C CA . GLU A 1 317 ? -6.107 -15.388 9.868 1.00 98.25 317 GLU A CA 1
ATOM 2474 C C . GLU A 1 317 ? -7.417 -15.978 9.320 1.00 98.25 317 GLU A C 1
ATOM 2476 O O . GLU A 1 317 ? -7.412 -17.010 8.652 1.00 98.25 317 GLU A O 1
ATOM 2481 N N . VAL A 1 318 ? -8.547 -15.284 9.512 1.00 96.88 318 VAL A N 1
ATOM 2482 C CA . VAL A 1 318 ? -9.850 -15.668 8.934 1.00 96.88 318 VAL A CA 1
ATOM 2483 C C . VAL A 1 318 ? -9.825 -15.657 7.399 1.00 96.88 318 VAL A C 1
ATOM 2485 O O . VAL A 1 318 ? -10.486 -16.479 6.768 1.00 96.88 318 VAL A O 1
ATOM 2488 N N . GLY A 1 319 ? -9.054 -14.752 6.791 1.00 96.25 319 GLY A N 1
ATOM 2489 C CA . GLY A 1 319 ? -8.815 -14.694 5.347 1.00 96.25 319 GLY A CA 1
ATOM 2490 C C . GLY A 1 319 ? -7.955 -15.839 4.797 1.00 96.25 319 GLY A C 1
ATOM 2491 O O . GLY A 1 319 ? -7.849 -15.965 3.580 1.00 96.25 319 GLY A O 1
ATOM 2492 N N . GLY A 1 320 ? -7.375 -16.674 5.666 1.00 98.00 320 GLY A N 1
ATOM 2493 C CA . GLY A 1 320 ? -6.574 -17.845 5.305 1.00 98.00 320 GLY A CA 1
ATOM 2494 C C . GLY A 1 320 ? -5.062 -17.648 5.418 1.00 98.00 320 GLY A C 1
ATOM 2495 O O . GLY A 1 320 ? -4.317 -18.573 5.094 1.00 98.00 320 GLY A O 1
ATOM 2496 N N . PHE A 1 321 ? -4.591 -16.475 5.854 1.00 98.75 321 PHE A N 1
ATOM 2497 C CA . PHE A 1 321 ? -3.164 -16.243 6.077 1.00 98.75 321 PHE A CA 1
ATOM 2498 C C . PHE A 1 321 ? -2.663 -16.970 7.331 1.00 98.75 321 PHE A C 1
ATOM 2500 O O . PHE A 1 321 ? -3.342 -17.011 8.354 1.00 98.75 321 PHE A O 1
ATOM 2507 N N . GLU A 1 322 ? -1.435 -17.476 7.265 1.00 98.50 322 GLU A N 1
ATOM 2508 C CA . GLU A 1 322 ? -0.723 -18.108 8.377 1.00 98.50 322 GLU A CA 1
ATOM 2509 C C . GLU A 1 322 ? 0.477 -17.260 8.822 1.00 98.50 322 GLU A C 1
ATOM 2511 O O . GLU A 1 322 ? 0.900 -16.331 8.123 1.00 98.50 322 GLU A O 1
ATOM 2516 N N . GLU A 1 323 ? 1.031 -17.581 9.999 1.00 98.06 323 GLU A N 1
ATOM 2517 C CA . GLU A 1 323 ? 2.177 -16.875 10.599 1.00 98.06 323 GLU A CA 1
ATOM 2518 C C . GLU A 1 323 ? 1.959 -15.353 10.682 1.00 98.06 323 GLU A C 1
ATOM 2520 O O . GLU A 1 323 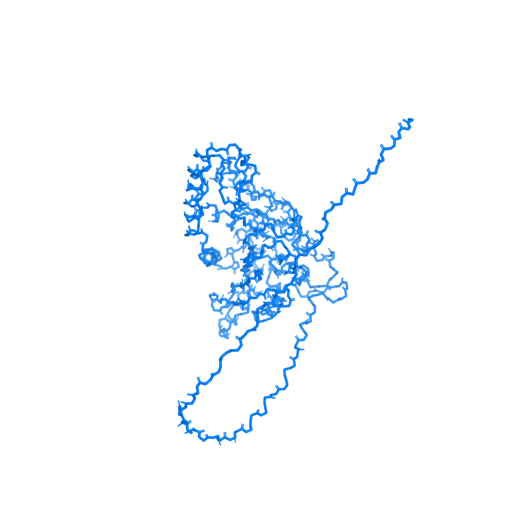? 2.871 -14.546 10.466 1.00 98.06 323 GLU A O 1
ATOM 2525 N N . VAL A 1 324 ? 0.713 -14.963 10.968 1.00 98.62 324 VAL A N 1
ATOM 2526 C CA . VAL A 1 324 ? 0.296 -13.566 10.974 1.00 98.62 324 VAL A CA 1
ATOM 2527 C C . VAL A 1 324 ? 0.870 -12.852 12.192 1.00 98.62 324 VAL A C 1
ATOM 2529 O O . VAL A 1 324 ? 0.730 -13.293 13.333 1.00 98.62 324 VAL A O 1
ATOM 2532 N N . LYS A 1 325 ? 1.506 -11.706 11.959 1.00 98.12 325 LYS A N 1
ATOM 2533 C CA . LYS A 1 325 ? 2.040 -10.849 13.023 1.00 98.12 325 LYS A CA 1
ATOM 2534 C C . LYS A 1 325 ? 2.020 -9.388 12.610 1.00 98.12 325 LYS A C 1
ATOM 2536 O O . LYS A 1 325 ? 1.868 -9.058 11.436 1.00 98.12 325 LYS A O 1
ATOM 2541 N N . PHE A 1 326 ? 2.230 -8.510 13.583 1.00 98.44 326 PHE A N 1
ATOM 2542 C CA . PHE A 1 326 ? 2.417 -7.089 13.332 1.00 98.44 326 PHE A CA 1
ATOM 2543 C C . PHE A 1 326 ? 3.647 -6.541 14.051 1.00 98.44 326 PHE A C 1
ATOM 2545 O O . PHE A 1 326 ? 4.073 -7.053 15.086 1.00 98.44 326 PHE A O 1
ATOM 2552 N N . THR A 1 327 ? 4.207 -5.466 13.504 1.00 98.00 327 THR A N 1
ATOM 2553 C CA . THR A 1 327 ? 5.292 -4.691 14.110 1.00 98.00 327 THR A CA 1
ATOM 2554 C C . THR A 1 327 ? 4.861 -3.235 14.220 1.00 98.00 327 THR A C 1
ATOM 2556 O O . THR A 1 327 ? 4.619 -2.574 13.212 1.00 98.00 327 THR A O 1
ATOM 2559 N N . ASN A 1 328 ? 4.769 -2.724 15.448 1.00 97.25 328 ASN A N 1
ATOM 2560 C CA . ASN A 1 328 ? 4.464 -1.316 15.692 1.00 97.25 328 ASN A CA 1
ATOM 2561 C C . ASN A 1 328 ? 5.657 -0.426 15.337 1.00 97.25 328 ASN A C 1
ATOM 2563 O O . ASN A 1 328 ? 6.795 -0.712 15.711 1.00 97.25 328 ASN A O 1
ATOM 2567 N N . MET A 1 329 ? 5.374 0.720 14.725 1.00 95.31 329 MET A N 1
ATOM 2568 C CA . MET A 1 329 ? 6.344 1.786 14.502 1.00 95.31 329 MET A CA 1
ATOM 2569 C C . MET A 1 329 ? 5.887 3.070 15.190 1.00 95.31 329 MET A C 1
ATOM 2571 O O . MET A 1 329 ? 4.692 3.320 15.360 1.00 95.31 329 MET A O 1
ATOM 2575 N N . SER A 1 330 ? 6.850 3.890 15.618 1.00 93.56 330 SER A N 1
ATOM 2576 C CA . SER A 1 330 ? 6.587 5.181 16.271 1.00 93.56 330 SER A CA 1
ATOM 2577 C C . SER A 1 330 ? 5.559 5.095 17.415 1.00 93.56 330 SER A C 1
ATOM 2579 O O . SER A 1 330 ? 4.667 5.928 17.522 1.00 93.56 330 SER A O 1
ATOM 2581 N N . GLY A 1 331 ? 5.648 4.058 18.258 1.00 90.31 331 GLY A N 1
ATOM 2582 C CA . GLY A 1 331 ? 4.734 3.868 19.394 1.00 90.31 331 GLY A CA 1
ATOM 2583 C C . GLY A 1 331 ? 3.323 3.385 19.026 1.00 90.31 331 GLY A C 1
ATOM 2584 O O . GLY A 1 331 ? 2.412 3.523 19.839 1.00 90.31 331 GLY A O 1
ATOM 2585 N N . GLY A 1 332 ? 3.137 2.827 17.825 1.00 92.06 332 GLY A N 1
ATOM 2586 C CA . GLY A 1 332 ? 1.853 2.300 17.348 1.00 92.06 332 GLY A CA 1
ATOM 2587 C C . GLY A 1 332 ? 1.033 3.292 16.524 1.00 92.06 332 GLY A C 1
ATOM 2588 O O . GLY A 1 332 ? -0.105 2.986 16.192 1.00 92.06 332 GLY A O 1
ATOM 2589 N N . ILE A 1 333 ? 1.599 4.456 16.169 1.00 92.00 333 ILE A N 1
ATOM 2590 C CA . ILE A 1 333 ? 0.969 5.384 15.210 1.00 92.00 333 ILE A CA 1
ATOM 2591 C C . ILE A 1 333 ? 0.717 4.665 13.882 1.00 92.00 333 ILE A C 1
ATOM 2593 O O . ILE A 1 333 ? -0.342 4.825 13.282 1.00 92.00 333 ILE A O 1
ATOM 2597 N N . VAL A 1 334 ? 1.678 3.849 13.445 1.00 95.50 334 VAL A N 1
ATOM 2598 C CA . VAL A 1 334 ? 1.514 2.928 12.319 1.00 95.50 334 VAL A CA 1
ATOM 2599 C C . VAL A 1 334 ? 1.998 1.539 12.714 1.00 95.50 334 VAL A C 1
ATOM 2601 O O . VAL A 1 334 ? 2.832 1.389 13.615 1.00 95.50 334 VAL A O 1
ATOM 2604 N N . ALA A 1 335 ? 1.496 0.527 12.021 1.00 97.69 335 ALA A N 1
ATOM 2605 C CA . ALA A 1 335 ? 1.943 -0.848 12.150 1.00 97.69 335 ALA A CA 1
ATOM 2606 C C . ALA A 1 335 ? 2.169 -1.463 10.766 1.00 97.69 335 ALA A C 1
ATOM 2608 O O . ALA A 1 335 ? 1.494 -1.111 9.798 1.00 97.69 335 ALA A O 1
ATOM 2609 N N . VAL A 1 336 ? 3.138 -2.375 10.691 1.00 98.62 336 VAL A N 1
ATOM 2610 C CA . VAL A 1 336 ? 3.291 -3.288 9.557 1.00 98.62 336 VAL A CA 1
ATOM 2611 C C . VAL A 1 336 ? 2.715 -4.633 9.961 1.00 98.62 336 VAL A C 1
ATOM 2613 O O . VAL A 1 336 ? 3.275 -5.287 10.841 1.00 98.62 336 VAL A O 1
ATOM 2616 N N . HIS A 1 337 ? 1.629 -5.042 9.320 1.00 98.75 337 HIS A N 1
ATOM 2617 C CA . HIS A 1 337 ? 1.059 -6.381 9.417 1.00 98.75 337 HIS A CA 1
ATOM 2618 C C . HIS A 1 337 ? 1.592 -7.249 8.293 1.00 98.75 337 HIS A C 1
ATOM 2620 O O . HIS A 1 337 ? 1.712 -6.801 7.154 1.00 98.75 337 HIS A O 1
ATOM 2626 N N . GLU A 1 338 ? 1.900 -8.499 8.599 1.00 98.69 338 GLU A N 1
ATOM 2627 C CA . GLU A 1 338 ? 2.363 -9.466 7.616 1.00 98.69 338 GLU A CA 1
ATOM 2628 C C . GLU A 1 338 ? 1.751 -10.841 7.860 1.00 98.69 338 GLU A C 1
ATOM 2630 O O . GLU A 1 338 ? 1.416 -11.185 8.992 1.00 98.69 338 GLU A O 1
ATOM 2635 N N . GLY A 1 339 ? 1.614 -11.613 6.788 1.00 98.69 339 GLY A N 1
ATOM 2636 C CA . GLY A 1 339 ? 1.126 -12.986 6.818 1.00 98.69 339 GLY A CA 1
ATOM 2637 C C . GLY A 1 339 ? 1.484 -13.714 5.530 1.00 98.69 339 GLY A C 1
ATOM 2638 O O . GLY A 1 339 ? 1.848 -13.088 4.528 1.00 98.69 339 GLY A O 1
ATOM 2639 N N . TRP A 1 340 ? 1.394 -15.037 5.557 1.00 98.75 340 TRP A N 1
ATOM 2640 C CA . TRP A 1 340 ? 1.794 -15.896 4.447 1.00 98.75 340 TRP A CA 1
ATOM 2641 C C . TRP A 1 340 ? 0.622 -16.716 3.935 1.00 98.75 340 TRP A C 1
ATOM 2643 O O . TRP A 1 340 ? -0.202 -17.194 4.711 1.00 98.75 340 TRP A O 1
ATOM 2653 N N . LYS A 1 341 ? 0.561 -16.908 2.619 1.00 98.69 341 LYS A N 1
ATOM 2654 C CA . LYS A 1 341 ? -0.261 -17.963 2.038 1.00 98.69 341 LYS A CA 1
ATOM 2655 C C . LYS A 1 341 ? 0.471 -19.300 2.225 1.00 98.69 341 LYS A C 1
ATOM 2657 O O . LYS A 1 341 ? 1.641 -19.370 1.843 1.00 98.69 341 LYS A O 1
ATOM 2662 N N . PRO A 1 342 ? -0.162 -20.341 2.793 1.00 97.31 342 PRO A N 1
ATOM 2663 C CA . PRO A 1 342 ? 0.475 -21.645 2.977 1.00 97.31 342 PRO A CA 1
ATOM 2664 C C . PRO A 1 342 ? 0.905 -22.284 1.644 1.00 97.31 342 PRO A C 1
ATOM 2666 O O . PRO A 1 342 ? 0.441 -21.877 0.574 1.00 97.31 342 PRO A O 1
ATOM 2669 N N . LEU A 1 343 ? 1.843 -23.239 1.723 1.00 91.38 343 LEU A N 1
ATOM 2670 C CA . LEU A 1 343 ? 2.458 -23.935 0.578 1.00 91.38 343 LEU A CA 1
ATOM 2671 C C . LEU A 1 343 ? 1.555 -24.982 -0.080 1.00 91.38 343 LEU A C 1
ATOM 2673 O O . LEU A 1 343 ? 0.785 -25.649 0.646 1.00 91.38 343 LEU A O 1
#

Solvent-accessible surface area (backbone atoms only — not comparable to full-atom values): 19562 Å² total; per-residue (Å²): 131,89,80,87,84,89,82,89,84,85,84,92,86,85,92,83,91,89,86,82,90,84,86,88,81,90,86,84,90,81,91,77,85,86,77,90,72,92,73,84,74,77,80,85,72,81,76,77,76,78,67,66,47,62,90,70,31,28,71,52,34,95,43,81,37,42,46,70,55,40,54,54,51,52,48,50,43,49,61,74,32,48,94,45,44,67,60,53,46,30,66,78,44,76,51,46,54,57,58,53,54,52,48,55,50,62,74,68,43,48,46,71,46,42,59,53,54,54,53,52,53,57,54,55,63,71,74,61,87,65,98,74,79,90,65,74,74,80,52,55,26,35,37,29,37,52,31,25,60,30,67,67,55,49,50,50,41,59,53,48,44,46,69,71,38,43,80,71,65,50,56,59,61,51,33,36,35,31,26,14,71,44,66,64,31,36,52,51,10,52,52,50,45,39,74,73,68,40,58,53,42,51,75,67,34,46,35,41,43,80,45,79,30,44,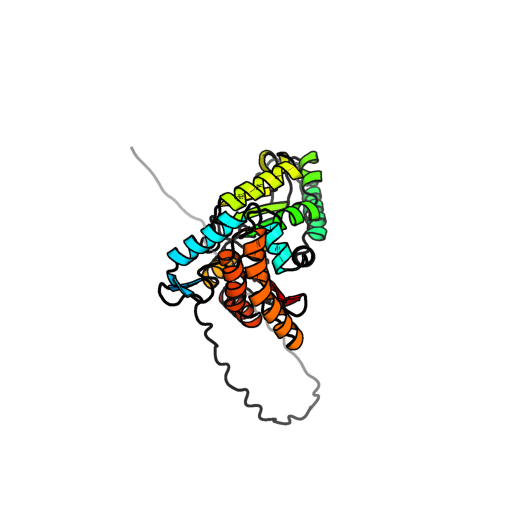67,55,62,54,90,63,59,69,49,66,22,46,33,39,39,28,58,76,28,66,68,73,46,65,44,49,66,46,23,44,36,37,53,51,44,28,28,20,69,65,8,37,43,38,37,39,36,64,36,63,45,75,42,69,73,59,33,55,53,48,50,54,44,46,73,63,44,46,23,54,48,24,36,75,76,68,71,36,32,65,52,38,42,37,55,53,32,30,47,72,68,37,65,45,71,69,54,46,43,54,51,41,44,73,40,60,34,41,87,58,49,72,46,70,37,88,61,17,48,28,32,40,37,37,28,27,34,65,117

Foldseek 3Di:
DDDDDDDDDDDDDDDDDDDDDDDDDDDDDDDDDDDDDDDPDDDPDPPPQDFCDDPQWHDQQPDIDGLVVLVVVLLVLCLLCLVPVQVLVCLLPVNCLVVLLVVLVVVVVLLVVLVVQVVVLVVVVVVDPDPDPPCPPQAAEEEEEQCQLCPSVVVSCVSSVVLVVLVPPLEGSAAYEYEYQHVSSNVNNVVVCCVPRNCSCVPRHNSYYYYYAQLLGGPAAFQQHQEYEYEQPLLSHRGSLSSLLVVLRNHHAFHKYKYKHFAQQPDPVVNVVSVCCQQPPQLVVCCVPSVCSPSSSSSSSSSVSDDHQVSVQVSNVVSQWPPWDWDADPRRRIIMIMTTRHD

pLDDT: mean 79.85, std 22.95, range [25.53, 98.88]

Nearest PDB structures (foldseek):
  4obx-assembly2_C  TM=8.715E-01  e=1.112E-22  Saccharomyces cerevisiae S288C
  3l8d-assembly1_A-2  TM=6.905E-01  e=7.154E-10  Bacillus thuringiensis str. Al Hakam
  5w7k-assembly1_A  TM=6.018E-01  e=1.233E-10  Penicillium oxalicum
  1vl5-assembly4_D  TM=6.046E-01  e=1.165E-10  Halalkalibacterium halodurans C-125
  5w7k-assembly2_B  TM=6.375E-01  e=1.941E-10  Penicillium oxalicum

Radius of gyration: 26.66 Å; Cα contacts (8 Å, |Δi|>4): 523; chains: 1; bounding box: 50×84×87 Å